Protein AF-A0A1I4JQR5-F1 (afdb_monomer_lite)

Sequence (185 aa):
MRRESGPNDNKLGVEPLNRLIATLCLGVSMSLPLAARADEASDRVTAATALVNKTLIKNLQTGFNVALEKTVAPMPESRAEAVRKELTDEFEKQRGIMIEGLSKEYAQKFTLAELKHLDEIYADPTYLKFQTMNADPNSAVTAISQNSVTKLLNMLAVAAATDNAPKTGAPPVPPPAAPPAPAPK

Secondary structure (DSSP, 8-state):
--------------HHHHHHHHHHHHHHHHHHHHHHHHHHHHHHHHHHHHHHIIIIIHHHHHHHHHHHHHHHTTS-HHHHHHHHHHHHHHHHHHHHHHHHHHHHHHHHHS-HHHHHHHHHHHH-HHHHHHHHHHH-TTSHHHHHHHHHHHHHHHHHHHHHHHHTS--TTPPPPPPPPPPPPPPP-

pLDDT: mean 77.73, std 17.51, range [39.69, 96.5]

Radius of gyration: 39.21 Å; chains: 1; bounding box: 104×95×124 Å

Organism: NCBI:txid582667

Foldseek 3Di:
DDDDDDDDDDDDDDPPVVVVVVVVVVVVVVCVVVVVVVVQLVLQLVLLLVLCCLPVLVVVVVVQVVVLCVVLVVDDPVVSVVSVVVSVVVSVVVVVVCSNVRSNVRSVVDGSVVSVVSVVCSVDPVNVVVVVLCPDCPHPNVVVVVVVVVVVVVVVVVVVVVVVDPPPPDPDDDDDDDDDDDDDD

Structure (mmCIF, N/CA/C/O backbone):
data_AF-A0A1I4JQR5-F1
#
_entry.id   AF-A0A1I4JQR5-F1
#
loop_
_atom_site.group_PDB
_atom_site.id
_atom_site.type_symbol
_atom_site.label_atom_id
_atom_site.label_alt_id
_atom_site.label_comp_id
_atom_site.label_asym_id
_atom_site.label_entity_id
_atom_site.label_seq_id
_atom_site.pdbx_PDB_ins_code
_atom_site.Cartn_x
_atom_site.Cartn_y
_atom_site.Cartn_z
_atom_site.occupancy
_atom_site.B_iso_or_equiv
_atom_site.auth_seq_id
_atom_site.auth_comp_id
_atom_site.auth_asym_id
_atom_site.auth_atom_id
_atom_site.pdbx_PDB_model_num
ATOM 1 N N . MET A 1 1 ? 44.179 -48.888 -82.125 1.00 42.69 1 MET A N 1
ATOM 2 C CA . MET A 1 1 ? 45.332 -49.267 -81.275 1.00 42.69 1 MET A CA 1
ATOM 3 C C . MET A 1 1 ? 45.459 -48.208 -80.174 1.00 42.69 1 MET A C 1
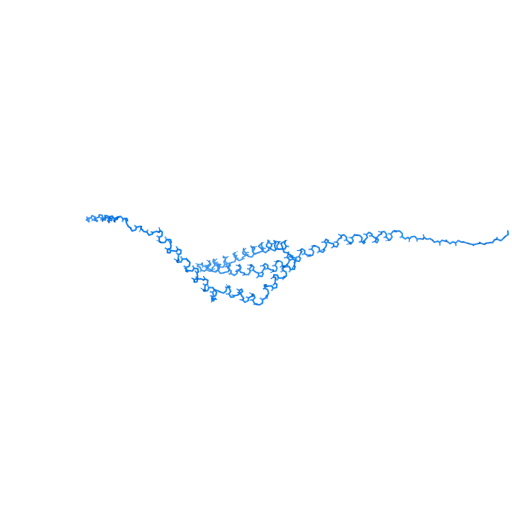ATOM 5 O O . MET A 1 1 ? 45.502 -47.046 -80.548 1.00 42.69 1 MET A O 1
ATOM 9 N N . ARG A 1 2 ? 45.522 -48.626 -78.889 1.00 39.69 2 ARG A N 1
ATOM 10 C CA . ARG A 1 2 ? 45.707 -47.859 -77.611 1.00 39.69 2 ARG A CA 1
ATOM 11 C C . ARG A 1 2 ? 44.453 -47.143 -77.033 1.00 39.69 2 ARG A C 1
ATOM 13 O O . ARG A 1 2 ? 43.874 -46.348 -77.753 1.00 39.69 2 ARG A O 1
ATOM 20 N N . ARG A 1 3 ? 43.871 -47.567 -75.880 1.00 43.81 3 ARG A N 1
ATOM 21 C CA . ARG A 1 3 ? 44.261 -47.464 -74.422 1.00 43.81 3 ARG A CA 1
ATOM 22 C C . ARG A 1 3 ? 43.835 -46.080 -73.837 1.00 43.81 3 ARG A C 1
ATOM 24 O O . ARG A 1 3 ? 44.107 -45.115 -74.528 1.00 43.81 3 ARG A O 1
ATOM 31 N N . GLU A 1 4 ? 43.184 -45.840 -72.679 1.00 41.16 4 GLU A N 1
ATOM 32 C CA . GLU A 1 4 ? 42.893 -46.545 -71.399 1.00 41.16 4 GLU A CA 1
ATOM 33 C C . GLU A 1 4 ? 41.654 -45.945 -70.652 1.00 41.16 4 GLU A C 1
ATOM 35 O O . GLU A 1 4 ? 41.236 -44.834 -70.958 1.00 41.16 4 GLU A O 1
ATOM 40 N N . SER A 1 5 ? 41.112 -46.718 -69.689 1.00 43.56 5 SER A N 1
ATOM 41 C CA . SER A 1 5 ? 40.536 -46.439 -68.337 1.00 43.56 5 SER A CA 1
ATOM 42 C C . SER A 1 5 ? 40.289 -44.981 -67.868 1.00 43.56 5 SER A C 1
ATOM 44 O O . SER A 1 5 ? 41.121 -44.123 -68.112 1.00 43.56 5 SER A O 1
ATOM 46 N N . GLY A 1 6 ? 39.268 -44.600 -67.078 1.00 42.34 6 GLY A N 1
ATOM 47 C CA . GLY A 1 6 ? 38.325 -45.305 -66.190 1.00 42.34 6 GLY A CA 1
ATOM 48 C C . GLY A 1 6 ? 37.288 -44.326 -65.558 1.00 42.34 6 GLY A C 1
ATOM 49 O O . GLY A 1 6 ? 37.180 -43.192 -66.025 1.00 42.34 6 GLY A O 1
ATOM 50 N N . PRO A 1 7 ? 36.507 -44.747 -64.538 1.00 64.50 7 PRO A N 1
ATOM 51 C CA . PRO A 1 7 ? 35.314 -44.050 -64.034 1.00 64.50 7 PRO A CA 1
ATOM 52 C C . PRO A 1 7 ? 35.614 -43.117 -62.845 1.00 64.50 7 PRO A C 1
ATOM 54 O O . PRO A 1 7 ? 36.570 -43.346 -62.108 1.00 64.50 7 PRO A O 1
ATOM 57 N N . ASN A 1 8 ? 34.776 -42.101 -62.611 1.00 43.28 8 ASN A N 1
ATOM 58 C CA . ASN A 1 8 ? 34.696 -41.449 -61.300 1.00 43.28 8 ASN A CA 1
ATOM 59 C C . ASN A 1 8 ? 33.282 -40.935 -61.015 1.00 43.28 8 ASN A C 1
ATOM 61 O O . ASN A 1 8 ? 32.844 -39.906 -61.534 1.00 43.28 8 ASN A O 1
ATOM 65 N N . ASP A 1 9 ? 32.600 -41.678 -60.151 1.00 53.28 9 ASP A N 1
ATOM 66 C CA . ASP A 1 9 ? 31.496 -41.215 -59.330 1.00 53.28 9 ASP A CA 1
ATOM 67 C C . ASP A 1 9 ? 31.944 -40.028 -58.470 1.00 53.28 9 ASP A C 1
ATOM 69 O O . ASP A 1 9 ? 32.919 -40.130 -57.728 1.00 53.28 9 ASP A O 1
ATOM 73 N N . ASN A 1 10 ? 31.220 -38.909 -58.526 1.00 47.19 10 ASN A N 1
ATOM 74 C CA . ASN A 1 10 ? 30.937 -38.101 -57.338 1.00 47.19 10 ASN A CA 1
ATOM 75 C C . ASN A 1 10 ? 30.027 -36.920 -57.683 1.00 47.19 10 ASN A C 1
ATOM 77 O O . ASN A 1 10 ? 30.456 -35.964 -58.328 1.00 47.19 10 ASN A O 1
ATOM 81 N N . LYS A 1 11 ? 28.805 -36.937 -57.145 1.00 43.69 11 LYS A N 1
ATOM 82 C CA . LYS A 1 11 ? 28.364 -35.918 -56.178 1.00 43.69 11 LYS A CA 1
ATOM 83 C C . LYS A 1 11 ? 27.009 -36.305 -55.588 1.00 43.69 11 LYS A C 1
ATOM 85 O O . LYS A 1 11 ? 25.946 -35.986 -56.108 1.00 43.69 11 LYS A O 1
ATOM 90 N N . LEU A 1 12 ? 27.106 -37.004 -54.462 1.00 45.69 12 LEU A N 1
ATOM 91 C CA . LEU A 1 12 ? 26.073 -37.113 -53.442 1.00 45.69 12 LEU A CA 1
ATOM 92 C C . LEU A 1 12 ? 25.742 -35.725 -52.859 1.00 45.69 12 LEU A C 1
ATOM 94 O O . LEU A 1 12 ? 26.633 -35.002 -52.425 1.00 45.69 12 LEU A O 1
ATOM 98 N N . GLY A 1 13 ? 24.444 -35.410 -52.845 1.00 52.75 13 GLY A N 1
ATOM 99 C CA . GLY A 1 13 ? 23.690 -34.881 -51.702 1.00 52.75 13 GLY A CA 1
ATOM 100 C C . GLY A 1 13 ? 24.196 -33.634 -50.972 1.00 52.75 13 GLY A C 1
ATOM 101 O O . GLY A 1 13 ? 24.999 -33.740 -50.053 1.00 52.75 13 GLY A O 1
ATOM 102 N N . VAL A 1 14 ? 23.586 -32.474 -51.251 1.00 49.97 14 VAL A N 1
ATOM 103 C CA . VAL A 1 14 ? 23.640 -31.307 -50.336 1.00 49.97 14 VAL A CA 1
ATOM 104 C C . VAL A 1 14 ? 22.282 -30.594 -50.155 1.00 49.97 14 VAL A C 1
ATOM 106 O O . VAL A 1 14 ? 22.187 -29.603 -49.439 1.00 49.97 14 VAL A O 1
ATOM 109 N N . GLU A 1 15 ? 21.187 -31.073 -50.750 1.00 54.84 15 GLU A N 1
ATOM 110 C CA . GLU A 1 15 ? 19.946 -30.278 -50.820 1.00 54.84 15 GLU A CA 1
ATOM 111 C C . GLU A 1 15 ? 18.953 -30.378 -49.635 1.00 54.84 15 GLU A C 1
ATOM 113 O O . GLU A 1 15 ? 18.317 -29.364 -49.343 1.00 54.84 15 GLU A O 1
ATOM 118 N N . PRO A 1 16 ? 18.788 -31.492 -48.887 1.00 53.94 16 PRO A N 1
ATOM 119 C CA . PRO A 1 16 ? 17.752 -31.548 -47.846 1.00 53.94 16 PRO A CA 1
ATOM 120 C C . PRO A 1 16 ? 18.194 -30.949 -46.500 1.00 53.94 16 PRO A C 1
ATOM 122 O O . PRO A 1 16 ? 17.371 -30.370 -45.793 1.00 53.94 16 PRO A O 1
ATOM 125 N N . LEU A 1 17 ? 19.486 -31.030 -46.152 1.00 51.16 17 LEU A N 1
ATOM 126 C CA . LEU A 1 17 ? 20.007 -30.548 -44.865 1.00 51.16 17 LEU A CA 1
ATOM 127 C C . LEU A 1 17 ? 20.088 -29.014 -44.817 1.00 51.16 17 LEU A C 1
ATOM 129 O O . LEU A 1 17 ? 19.658 -28.412 -43.838 1.00 51.16 17 LEU A O 1
ATOM 133 N N . ASN A 1 18 ? 20.530 -28.368 -45.903 1.00 51.06 18 ASN A N 1
ATOM 134 C CA . ASN A 1 18 ? 20.550 -26.902 -45.996 1.00 51.06 18 ASN A CA 1
ATOM 135 C C . ASN A 1 18 ? 19.140 -26.300 -45.977 1.00 51.06 18 ASN A C 1
ATOM 137 O O . ASN A 1 18 ? 18.931 -25.228 -45.413 1.00 51.06 18 ASN A O 1
ATOM 141 N N . ARG A 1 19 ? 18.156 -27.005 -46.546 1.00 53.56 19 ARG A N 1
ATOM 142 C CA . ARG A 1 19 ? 16.753 -26.579 -46.551 1.00 53.56 19 ARG A CA 1
ATOM 143 C C . ARG A 1 19 ? 16.105 -26.749 -45.171 1.00 53.56 19 ARG A C 1
ATOM 145 O O . ARG A 1 19 ? 15.354 -25.875 -44.745 1.00 53.56 19 ARG A O 1
ATOM 152 N N . LEU A 1 20 ? 16.454 -27.809 -44.436 1.00 51.84 20 LEU A N 1
ATOM 153 C CA . LEU A 1 20 ? 16.016 -28.032 -43.054 1.00 51.84 20 LEU A CA 1
ATOM 154 C C . LEU A 1 20 ? 16.622 -26.999 -42.086 1.00 51.84 20 LEU A C 1
ATOM 156 O O . LEU A 1 20 ? 15.896 -26.421 -41.282 1.00 51.84 20 LEU A O 1
ATOM 160 N N . ILE A 1 21 ? 17.923 -26.706 -42.211 1.00 56.56 21 ILE A N 1
ATOM 161 C CA . ILE A 1 21 ? 18.625 -25.707 -41.387 1.00 56.56 21 ILE A CA 1
ATOM 162 C C . ILE A 1 21 ? 18.092 -24.296 -41.664 1.00 56.56 21 ILE A C 1
ATOM 164 O O . ILE A 1 21 ? 17.796 -23.564 -40.722 1.00 56.56 21 ILE A O 1
ATOM 168 N N . ALA A 1 22 ? 17.885 -23.926 -42.933 1.00 54.00 22 ALA A N 1
ATOM 169 C CA . ALA A 1 22 ? 17.305 -22.629 -43.284 1.00 54.00 22 ALA A CA 1
ATOM 170 C C . ALA A 1 22 ? 15.894 -22.450 -42.693 1.00 54.00 22 ALA A C 1
ATOM 172 O O . ALA A 1 22 ? 15.579 -21.388 -42.159 1.00 54.00 22 ALA A O 1
ATOM 173 N N . THR A 1 23 ? 15.070 -23.502 -42.712 1.00 55.09 23 THR A N 1
ATOM 174 C CA . THR A 1 23 ? 13.717 -23.475 -42.129 1.00 55.09 23 THR A CA 1
ATOM 175 C C . THR A 1 23 ? 13.757 -23.384 -40.597 1.00 55.09 23 THR A C 1
ATOM 177 O O . THR A 1 23 ? 12.950 -22.672 -40.001 1.00 55.09 23 THR A O 1
ATOM 180 N N . LEU A 1 24 ? 14.735 -24.028 -39.950 1.00 52.50 24 LEU A N 1
ATOM 181 C CA . LEU A 1 24 ? 14.947 -23.943 -38.503 1.00 52.50 24 LEU A CA 1
ATOM 182 C C . LEU A 1 24 ? 15.395 -22.530 -38.073 1.00 52.50 24 LEU A C 1
ATOM 184 O O . LEU A 1 24 ? 14.874 -21.985 -37.103 1.00 52.50 24 LEU A O 1
ATOM 188 N N . CYS A 1 25 ? 16.299 -21.895 -38.826 1.00 52.78 25 CYS A N 1
ATOM 189 C CA . CYS A 1 25 ? 16.758 -20.526 -38.562 1.00 52.78 25 CYS A CA 1
ATOM 190 C C . CYS A 1 25 ? 15.662 -19.467 -38.794 1.00 52.78 25 CYS A C 1
ATOM 192 O O . CYS A 1 25 ? 15.615 -18.466 -38.078 1.00 52.78 25 CYS A O 1
ATOM 194 N N . LEU A 1 26 ? 14.754 -19.694 -39.751 1.00 52.91 26 LEU A N 1
ATOM 195 C CA . LEU A 1 26 ? 13.572 -18.851 -39.981 1.00 52.91 26 LEU A CA 1
ATOM 196 C C . LEU A 1 26 ? 12.475 -19.053 -38.915 1.00 52.91 26 LEU A C 1
ATOM 198 O O . LEU A 1 26 ? 11.797 -18.096 -38.550 1.00 52.91 26 LEU A O 1
ATOM 202 N N . GLY A 1 27 ? 12.319 -20.263 -38.367 1.00 53.19 27 GLY A N 1
ATOM 203 C CA . GLY A 1 27 ? 11.363 -20.541 -37.285 1.00 53.19 27 GLY A CA 1
ATOM 204 C C . GLY A 1 27 ? 11.782 -19.969 -35.924 1.00 53.19 27 GLY A C 1
ATOM 205 O O . GLY A 1 27 ? 10.943 -19.480 -35.162 1.00 53.19 27 GLY A O 1
ATOM 206 N N . VAL A 1 28 ? 13.086 -19.966 -35.630 1.00 55.25 28 VAL A N 1
ATOM 207 C CA . VAL A 1 28 ? 13.633 -19.364 -34.402 1.00 55.25 28 VAL A CA 1
ATOM 208 C C . VAL A 1 28 ? 13.556 -17.833 -34.458 1.00 55.25 28 VAL A C 1
ATOM 210 O O . VAL A 1 28 ? 13.196 -17.203 -33.470 1.00 55.25 28 VAL A O 1
ATOM 213 N N . SER A 1 29 ? 13.797 -17.203 -35.612 1.00 53.75 29 SER A N 1
ATOM 214 C CA . SER A 1 29 ? 13.761 -15.736 -35.714 1.00 53.75 29 SER A CA 1
ATOM 215 C C . SER A 1 29 ? 12.358 -15.129 -35.580 1.00 53.75 29 SER A C 1
ATOM 217 O O . SER A 1 29 ? 12.236 -14.018 -35.068 1.00 53.75 29 SER A O 1
ATOM 219 N N . MET A 1 30 ? 11.294 -15.847 -35.961 1.00 52.84 30 MET A N 1
ATOM 220 C CA . MET A 1 30 ? 9.915 -15.348 -35.820 1.00 52.84 30 MET A CA 1
ATOM 221 C C . MET A 1 30 ? 9.303 -15.548 -34.426 1.00 52.84 30 MET A C 1
ATOM 223 O O . MET A 1 30 ? 8.332 -14.873 -34.090 1.00 52.84 30 MET A O 1
ATOM 227 N N . SER A 1 31 ? 9.855 -16.438 -33.599 1.00 54.72 31 SER A N 1
ATOM 228 C CA . SER A 1 31 ? 9.346 -16.718 -32.245 1.00 54.72 31 SER A CA 1
ATOM 229 C C . SER A 1 31 ? 10.058 -15.915 -31.147 1.00 54.72 31 SER A C 1
ATOM 231 O O . SER A 1 31 ? 9.463 -15.639 -30.103 1.00 54.72 31 SER A O 1
ATOM 233 N N . LEU A 1 32 ? 11.286 -15.449 -31.400 1.00 53.78 32 LEU A N 1
ATOM 234 C CA . LEU A 1 32 ? 12.058 -14.611 -30.472 1.00 53.78 32 LEU A CA 1
ATOM 235 C C . LEU A 1 32 ? 11.371 -13.287 -30.074 1.00 53.78 32 LEU A C 1
ATOM 237 O O . LEU A 1 32 ? 11.367 -12.974 -28.882 1.00 53.78 32 LEU A O 1
ATOM 241 N N . PRO A 1 33 ? 10.752 -12.510 -30.991 1.00 60.31 33 PRO A N 1
ATOM 242 C CA . PRO A 1 33 ? 10.121 -11.246 -30.617 1.00 60.31 33 PRO A CA 1
ATOM 243 C C . PRO A 1 33 ? 8.916 -11.448 -29.693 1.00 60.31 33 PRO A C 1
ATOM 245 O O . PRO A 1 33 ? 8.640 -10.604 -28.850 1.00 60.31 33 PRO A O 1
ATOM 248 N N . LEU A 1 34 ? 8.200 -12.566 -29.838 1.00 58.22 34 LEU A N 1
ATOM 249 C CA . LEU A 1 34 ? 7.011 -12.879 -29.044 1.00 58.22 34 LEU A CA 1
ATOM 250 C C . LEU A 1 34 ? 7.385 -13.357 -27.637 1.00 58.22 34 LEU A C 1
ATOM 252 O O . LEU A 1 34 ? 6.772 -12.916 -26.668 1.00 58.22 34 LEU A O 1
ATOM 256 N N . ALA A 1 35 ? 8.420 -14.196 -27.517 1.00 59.88 35 ALA A N 1
ATOM 257 C CA . ALA A 1 35 ? 8.919 -14.652 -26.221 1.00 59.88 35 ALA A CA 1
ATOM 258 C C . ALA A 1 35 ? 9.497 -13.492 -25.389 1.00 59.88 35 ALA A C 1
ATOM 260 O O . ALA A 1 35 ? 9.133 -13.342 -24.226 1.00 59.88 35 ALA A O 1
ATOM 261 N N . ALA A 1 36 ? 10.304 -12.613 -25.998 1.00 61.22 36 ALA A N 1
ATOM 262 C CA . ALA A 1 36 ? 10.859 -11.440 -25.314 1.00 61.22 36 ALA A CA 1
ATOM 263 C C . ALA A 1 36 ? 9.771 -10.447 -24.853 1.00 61.22 36 ALA A C 1
ATOM 265 O O . ALA A 1 36 ? 9.880 -9.851 -23.786 1.00 61.22 36 ALA A O 1
ATOM 266 N N . ARG A 1 37 ? 8.686 -10.293 -25.627 1.00 63.94 37 ARG A N 1
ATOM 267 C CA . ARG A 1 37 ? 7.551 -9.426 -25.261 1.00 63.94 37 ARG A CA 1
ATOM 268 C C . ARG A 1 37 ? 6.676 -10.010 -24.152 1.00 63.94 37 ARG A C 1
ATOM 270 O O . ARG A 1 37 ? 6.103 -9.242 -23.381 1.00 63.94 37 ARG A O 1
ATOM 277 N N . ALA A 1 38 ? 6.546 -11.334 -24.083 1.00 67.50 38 ALA A N 1
ATOM 278 C CA . ALA A 1 38 ? 5.808 -12.003 -23.014 1.00 67.50 38 ALA A CA 1
ATOM 279 C C . ALA A 1 38 ? 6.548 -11.899 -21.670 1.00 67.50 38 ALA A C 1
ATOM 281 O O . ALA A 1 38 ? 5.918 -11.594 -20.656 1.00 67.50 38 ALA A O 1
ATOM 282 N N . ASP A 1 39 ? 7.872 -12.072 -21.690 1.00 75.62 39 ASP A N 1
ATOM 283 C CA . ASP A 1 39 ? 8.749 -11.906 -20.525 1.00 75.62 39 ASP A CA 1
ATOM 284 C C . ASP A 1 39 ? 8.662 -10.471 -19.976 1.00 75.62 39 ASP A C 1
ATOM 286 O O . ASP A 1 39 ? 8.318 -10.253 -18.816 1.00 75.62 39 ASP A O 1
ATOM 290 N N . GLU A 1 40 ? 8.771 -9.469 -20.856 1.00 85.06 40 GLU A N 1
ATOM 291 C CA . GLU A 1 40 ? 8.662 -8.057 -20.474 1.00 85.06 40 GLU A CA 1
ATOM 292 C C . GLU A 1 40 ? 7.267 -7.674 -19.935 1.00 85.06 40 GLU A C 1
ATOM 294 O O . GLU A 1 40 ? 7.137 -6.841 -19.035 1.00 85.06 40 GLU A O 1
ATOM 299 N N . ALA A 1 41 ? 6.186 -8.257 -20.463 1.00 87.69 41 ALA A N 1
ATOM 300 C CA . ALA A 1 41 ? 4.839 -8.021 -19.940 1.00 87.69 41 ALA A CA 1
ATOM 301 C C . ALA A 1 41 ? 4.655 -8.621 -18.535 1.00 87.69 41 ALA A C 1
ATOM 303 O O . ALA A 1 41 ? 4.085 -7.962 -17.662 1.00 87.69 41 ALA A O 1
ATOM 304 N N . SER A 1 42 ? 5.164 -9.834 -18.310 1.00 90.75 42 SER A N 1
ATOM 305 C CA . SER A 1 42 ? 5.155 -10.496 -17.001 1.00 90.75 42 SER A CA 1
ATOM 306 C C . SER A 1 42 ? 5.986 -9.725 -15.969 1.00 90.75 42 SER A C 1
ATOM 308 O O . SER A 1 42 ? 5.531 -9.479 -14.846 1.00 90.75 42 SER A O 1
ATOM 310 N N . ASP A 1 43 ? 7.166 -9.250 -16.366 1.00 93.88 43 ASP A N 1
ATOM 311 C CA . ASP A 1 43 ? 8.046 -8.445 -15.519 1.00 93.88 43 ASP A CA 1
ATOM 312 C C . ASP A 1 43 ? 7.404 -7.123 -15.107 1.00 93.88 43 ASP A C 1
ATOM 314 O O . ASP A 1 43 ? 7.516 -6.704 -13.953 1.00 93.88 43 ASP A O 1
ATOM 318 N N . ARG A 1 44 ? 6.672 -6.473 -16.020 1.00 96.06 44 ARG A N 1
ATOM 319 C CA . ARG A 1 44 ? 5.924 -5.251 -15.694 1.00 96.06 44 ARG A CA 1
ATOM 320 C C . ARG A 1 44 ? 4.824 -5.506 -14.676 1.00 96.06 44 ARG A C 1
ATOM 322 O O . ARG A 1 44 ? 4.696 -4.731 -13.732 1.00 96.06 44 ARG A O 1
ATOM 329 N N . VAL A 1 45 ? 4.056 -6.586 -14.822 1.00 96.06 45 VAL A N 1
ATOM 330 C CA . VAL A 1 45 ? 3.026 -6.953 -13.833 1.00 96.06 45 VAL A CA 1
ATOM 331 C C . VAL A 1 45 ? 3.664 -7.241 -12.476 1.00 96.06 45 VAL A C 1
ATOM 333 O O . VAL A 1 45 ? 3.164 -6.772 -11.452 1.00 96.06 45 VAL A O 1
ATOM 336 N N . THR A 1 46 ? 4.800 -7.935 -12.456 1.00 96.06 46 THR A N 1
ATOM 337 C CA . THR A 1 46 ? 5.541 -8.238 -11.225 1.00 96.06 46 THR A CA 1
ATOM 338 C C . THR A 1 46 ? 6.048 -6.965 -10.541 1.00 96.06 46 THR A C 1
ATOM 340 O O . THR A 1 46 ? 5.788 -6.757 -9.354 1.00 96.06 46 THR A O 1
ATOM 343 N N . ALA A 1 47 ? 6.697 -6.065 -11.287 1.00 95.31 47 ALA A N 1
ATOM 344 C CA . ALA A 1 47 ? 7.189 -4.790 -10.765 1.00 95.31 47 ALA A CA 1
ATOM 345 C C . ALA A 1 47 ? 6.044 -3.895 -10.257 1.00 95.31 47 ALA A C 1
ATOM 347 O O . ALA A 1 47 ? 6.119 -3.343 -9.159 1.00 95.31 47 ALA A O 1
ATOM 348 N N . ALA A 1 48 ? 4.941 -3.812 -11.006 1.00 95.75 48 ALA A N 1
ATOM 349 C CA . ALA A 1 48 ? 3.748 -3.086 -10.584 1.00 95.75 48 ALA A CA 1
ATOM 350 C C . ALA A 1 48 ? 3.113 -3.690 -9.318 1.00 95.75 48 ALA A C 1
ATOM 352 O O . ALA A 1 48 ? 2.644 -2.954 -8.452 1.00 95.75 48 ALA A O 1
ATOM 353 N N . THR A 1 49 ? 3.121 -5.017 -9.172 1.00 94.81 49 THR A N 1
ATOM 354 C CA . THR A 1 49 ? 2.630 -5.719 -7.971 1.00 94.81 49 THR A CA 1
ATOM 355 C C . THR A 1 49 ? 3.460 -5.390 -6.739 1.00 94.81 49 THR A C 1
ATOM 357 O O . THR A 1 49 ? 2.898 -5.112 -5.674 1.00 94.81 49 THR A O 1
ATOM 360 N N . ALA A 1 50 ? 4.787 -5.368 -6.873 1.00 92.69 50 ALA A N 1
ATOM 361 C CA . ALA A 1 50 ? 5.677 -4.959 -5.792 1.00 92.69 50 ALA A CA 1
ATOM 362 C C . ALA A 1 50 ? 5.397 -3.508 -5.363 1.00 92.69 50 ALA A C 1
ATOM 364 O O . ALA A 1 50 ? 5.206 -3.235 -4.175 1.00 92.69 50 ALA A O 1
ATOM 365 N N . LEU A 1 51 ? 5.265 -2.599 -6.334 1.00 92.06 51 LEU A N 1
ATOM 366 C CA . LEU A 1 51 ? 4.991 -1.186 -6.086 1.00 92.06 51 LEU A CA 1
ATOM 367 C C . LEU A 1 51 ? 3.636 -0.963 -5.391 1.00 92.06 51 LEU A C 1
ATOM 369 O O . LEU A 1 51 ? 3.559 -0.235 -4.401 1.00 92.06 51 LEU A O 1
ATOM 373 N N . VAL A 1 52 ? 2.563 -1.615 -5.852 1.00 92.25 52 VAL A N 1
ATOM 374 C CA . VAL A 1 52 ? 1.222 -1.494 -5.244 1.00 92.25 52 VAL A CA 1
ATOM 375 C C . VAL A 1 52 ? 1.229 -1.972 -3.790 1.00 92.25 52 VAL A C 1
ATOM 377 O O . VAL A 1 52 ? 0.694 -1.288 -2.913 1.00 92.25 52 VAL A O 1
ATOM 380 N N . ASN A 1 53 ? 1.885 -3.103 -3.506 1.00 88.62 53 ASN A N 1
ATOM 381 C CA . ASN A 1 53 ? 2.010 -3.619 -2.140 1.00 88.62 53 ASN A CA 1
ATOM 382 C C . ASN A 1 53 ? 2.769 -2.658 -1.213 1.00 88.62 53 ASN A C 1
ATOM 384 O O . ASN A 1 53 ? 2.395 -2.498 -0.051 1.00 88.62 53 ASN A O 1
ATOM 388 N N . LYS A 1 54 ? 3.809 -1.995 -1.727 1.00 84.38 54 LYS A N 1
ATOM 389 C CA . LYS A 1 54 ? 4.665 -1.082 -0.958 1.00 84.38 54 LYS A CA 1
ATOM 390 C C . LYS A 1 54 ? 3.969 0.232 -0.587 1.00 84.38 54 LYS A C 1
ATOM 392 O O . LYS A 1 54 ? 4.288 0.812 0.448 1.00 84.38 54 LYS A O 1
ATOM 397 N N . THR A 1 55 ? 3.028 0.692 -1.412 1.00 80.38 55 THR A N 1
ATOM 398 C CA . THR A 1 55 ? 2.541 2.084 -1.391 1.00 80.38 55 THR A CA 1
ATOM 399 C C . THR A 1 55 ? 1.093 2.221 -0.936 1.00 80.38 55 THR A C 1
ATOM 401 O O . THR A 1 55 ? 0.799 2.925 0.028 1.00 80.38 55 THR A O 1
ATOM 404 N N . LEU A 1 56 ? 0.174 1.536 -1.611 1.00 70.00 56 LEU A N 1
ATOM 405 C CA . LEU A 1 56 ? -1.262 1.715 -1.411 1.00 70.00 56 LEU A CA 1
ATOM 406 C C . LEU A 1 56 ? -1.776 0.817 -0.297 1.00 70.00 56 LEU A C 1
ATOM 408 O O . LEU A 1 56 ? -2.509 1.252 0.590 1.00 70.00 56 LEU A O 1
ATOM 412 N N . ILE A 1 57 ? -1.330 -0.434 -0.308 1.00 69.38 57 ILE A N 1
ATOM 413 C CA . ILE A 1 57 ? -1.819 -1.442 0.623 1.00 69.38 57 ILE A CA 1
ATOM 414 C C . ILE A 1 57 ? -1.408 -1.135 2.058 1.00 69.38 57 ILE A C 1
ATOM 416 O O . ILE A 1 57 ? -2.243 -1.215 2.952 1.00 69.38 57 ILE A O 1
ATOM 420 N N . LYS A 1 58 ? -0.149 -0.756 2.295 1.00 70.44 58 LYS A N 1
ATOM 421 C CA . LYS A 1 58 ? 0.346 -0.520 3.658 1.00 70.44 58 LYS A CA 1
ATOM 422 C C . LYS A 1 58 ? -0.429 0.598 4.369 1.00 70.44 58 LYS A C 1
ATOM 424 O O . LYS A 1 58 ? -0.793 0.463 5.540 1.00 70.44 58 LYS A O 1
ATOM 429 N N . ASN A 1 59 ? -0.722 1.679 3.649 1.00 72.69 59 ASN A N 1
ATOM 430 C CA . ASN A 1 59 ? -1.489 2.803 4.181 1.00 72.69 59 ASN A CA 1
ATOM 431 C C . ASN A 1 59 ? -2.956 2.419 4.409 1.00 72.69 59 ASN A C 1
ATOM 433 O O . ASN A 1 59 ? -3.512 2.725 5.464 1.00 72.69 59 ASN A O 1
ATOM 437 N N . LEU A 1 60 ? -3.560 1.689 3.465 1.00 79.94 60 LEU A N 1
ATOM 438 C CA . LEU A 1 60 ? -4.943 1.234 3.591 1.00 79.94 60 LEU A CA 1
ATOM 439 C C . LEU A 1 60 ? -5.121 0.245 4.750 1.00 79.94 60 LEU A C 1
ATOM 441 O O . LEU A 1 60 ? -6.066 0.383 5.517 1.00 79.94 60 LEU A O 1
ATOM 445 N N . GLN A 1 61 ? -4.193 -0.699 4.925 1.00 83.00 61 GLN A N 1
ATOM 446 C CA . GLN A 1 61 ? -4.201 -1.660 6.030 1.00 83.00 61 GLN A CA 1
ATOM 447 C C . GLN A 1 61 ? -4.067 -0.962 7.386 1.00 83.00 61 GLN A C 1
ATOM 449 O O . GLN A 1 61 ? -4.782 -1.288 8.330 1.00 83.00 61 GLN A O 1
ATOM 454 N N . THR A 1 62 ? -3.195 0.046 7.477 1.00 82.81 62 THR A N 1
ATOM 455 C CA . THR A 1 62 ? -3.056 0.857 8.695 1.00 82.81 62 THR A CA 1
ATOM 456 C C . THR A 1 62 ? -4.368 1.573 9.027 1.00 82.81 62 THR A C 1
ATOM 458 O O . THR A 1 62 ? -4.846 1.493 10.158 1.00 82.81 62 THR A O 1
ATOM 461 N N . GLY A 1 63 ? -4.987 2.229 8.037 1.00 82.94 63 GLY A N 1
ATOM 462 C CA . GLY A 1 63 ? -6.277 2.902 8.211 1.00 82.94 63 GLY A CA 1
ATOM 463 C C . GLY A 1 63 ? -7.412 1.939 8.571 1.00 82.94 63 GLY A C 1
ATOM 464 O O . GLY A 1 63 ? -8.197 2.231 9.475 1.00 82.94 63 GLY A O 1
ATOM 465 N N . PHE A 1 64 ? -7.460 0.776 7.917 1.00 89.75 64 PHE A N 1
ATOM 466 C CA . PHE A 1 64 ? -8.425 -0.284 8.194 1.00 89.75 64 PHE A CA 1
ATOM 467 C C . PHE A 1 64 ? -8.312 -0.779 9.636 1.00 89.75 64 PHE A C 1
ATOM 469 O O . PHE A 1 64 ? -9.316 -0.776 10.337 1.00 89.75 64 PHE A O 1
ATOM 476 N N . ASN A 1 65 ? -7.110 -1.103 10.119 1.00 88.69 65 ASN A N 1
ATOM 477 C CA . ASN A 1 65 ? -6.914 -1.582 11.491 1.00 88.69 65 ASN A CA 1
ATOM 478 C C . ASN A 1 65 ? -7.357 -0.545 12.535 1.00 88.69 65 ASN A C 1
ATOM 480 O O . ASN A 1 65 ? -8.024 -0.886 13.508 1.00 88.69 65 ASN A O 1
ATOM 484 N N . VAL A 1 66 ? -7.048 0.740 12.319 1.00 87.44 66 VAL A N 1
ATOM 485 C CA . VAL A 1 66 ? -7.498 1.819 13.217 1.00 87.44 66 VAL A CA 1
ATOM 486 C C . VAL A 1 66 ? -9.024 1.935 13.226 1.00 87.44 66 VAL A C 1
ATOM 488 O O . VAL A 1 66 ? -9.624 2.120 14.287 1.00 87.44 66 VAL A O 1
ATOM 491 N N . ALA A 1 67 ? -9.664 1.851 12.059 1.00 85.69 67 ALA A N 1
ATOM 492 C CA . ALA A 1 67 ? -11.119 1.901 11.951 1.00 85.69 67 ALA A CA 1
ATOM 493 C C . ALA A 1 67 ? -11.779 0.656 12.563 1.00 85.69 67 ALA A C 1
ATOM 495 O O . ALA A 1 67 ? -12.786 0.784 13.263 1.00 85.69 67 ALA A O 1
ATOM 496 N N . LEU A 1 68 ? -11.192 -0.523 12.347 1.00 89.88 68 LEU A N 1
ATOM 497 C CA . LEU A 1 68 ? -11.648 -1.794 12.893 1.00 89.88 68 LEU A CA 1
ATOM 498 C C . LEU A 1 68 ? -11.632 -1.756 14.419 1.00 89.88 68 LEU A C 1
ATOM 500 O O . LEU A 1 68 ? -12.672 -1.982 15.031 1.00 89.88 68 LEU A O 1
ATOM 504 N N . GLU A 1 69 ? -10.509 -1.370 15.031 1.00 92.50 69 GLU A N 1
ATOM 505 C CA . GLU A 1 69 ? -10.404 -1.309 16.493 1.00 92.50 69 GLU A CA 1
ATOM 506 C C . GLU A 1 69 ? -11.378 -0.295 17.102 1.00 92.50 69 GLU A C 1
ATOM 508 O O . GLU A 1 69 ? -12.048 -0.596 18.087 1.00 92.50 69 GLU A O 1
ATOM 513 N N . LYS A 1 70 ? -11.565 0.874 16.476 1.00 91.69 70 LYS A N 1
ATOM 514 C CA . LYS A 1 70 ? -12.597 1.835 16.908 1.00 91.69 70 LYS A CA 1
ATOM 515 C C . LYS A 1 70 ? -14.015 1.272 16.803 1.00 91.69 70 LYS A C 1
ATOM 517 O O . LYS A 1 70 ? -14.866 1.618 17.617 1.00 91.69 70 LYS A O 1
ATOM 522 N N . THR A 1 71 ? -14.265 0.436 15.799 1.00 88.81 71 THR A N 1
ATOM 523 C CA . THR A 1 71 ? -15.578 -0.167 15.551 1.00 88.81 71 THR A CA 1
ATOM 524 C C . THR A 1 71 ? -15.890 -1.255 16.571 1.00 88.81 71 THR A C 1
ATOM 526 O O . THR A 1 71 ? -17.016 -1.312 17.061 1.00 88.81 71 THR A O 1
ATOM 529 N N . VAL A 1 72 ? -14.913 -2.099 16.915 1.00 93.25 72 VAL A N 1
ATOM 530 C CA . VAL A 1 72 ? -15.115 -3.228 17.838 1.00 93.25 72 VAL A CA 1
ATOM 531 C C . VAL A 1 72 ? -14.954 -2.854 19.313 1.00 93.25 72 VAL A C 1
ATOM 533 O O . VAL A 1 72 ? -15.519 -3.540 20.156 1.00 93.25 72 VAL A O 1
ATOM 536 N N . ALA A 1 73 ? -14.275 -1.746 19.638 1.00 95.00 73 ALA A N 1
ATOM 537 C CA . ALA A 1 73 ? -14.074 -1.266 21.012 1.00 95.00 73 ALA A CA 1
ATOM 538 C C . ALA A 1 73 ? -15.339 -1.198 21.903 1.00 95.00 73 ALA A C 1
ATOM 540 O O . ALA A 1 73 ? -15.238 -1.547 23.078 1.00 95.00 73 ALA A O 1
ATOM 541 N N . PRO A 1 74 ? -16.524 -0.766 21.423 1.00 94.38 74 PRO A N 1
ATOM 542 C CA . PRO A 1 74 ? -17.737 -0.754 22.246 1.00 94.38 74 PRO A CA 1
ATOM 543 C C . PRO A 1 74 ? -18.469 -2.109 22.307 1.00 94.38 74 PRO A C 1
ATOM 545 O O . PRO A 1 74 ? -19.525 -2.198 22.936 1.00 94.38 74 PRO A O 1
ATOM 548 N N . MET A 1 75 ? -17.987 -3.149 21.618 1.00 94.94 75 MET A N 1
ATOM 549 C CA . MET A 1 75 ? -18.656 -4.449 21.534 1.00 94.94 75 MET A CA 1
ATOM 550 C C . MET A 1 75 ? -18.220 -5.395 22.669 1.00 94.94 75 MET A C 1
ATOM 552 O O . MET A 1 75 ? -17.100 -5.294 23.161 1.00 94.94 75 MET A O 1
ATOM 556 N N . PRO A 1 76 ? -19.061 -6.370 23.065 1.00 96.00 76 PRO A N 1
ATOM 557 C CA . PRO A 1 76 ? -18.622 -7.483 23.910 1.00 96.00 76 PRO A CA 1
ATOM 558 C C . PRO A 1 76 ? -17.505 -8.295 23.234 1.00 96.00 76 PRO A C 1
ATOM 560 O O . PRO A 1 76 ? -17.592 -8.535 22.030 1.00 96.00 76 PRO A O 1
ATOM 563 N N . GLU A 1 77 ? -16.513 -8.776 23.995 1.00 92.81 77 GLU A N 1
ATOM 564 C CA . GLU A 1 77 ? -15.279 -9.375 23.440 1.00 92.81 77 GLU A CA 1
ATOM 565 C C . GLU A 1 77 ? -15.545 -10.530 22.463 1.00 92.81 77 GLU A C 1
ATOM 567 O O . GLU A 1 77 ? -15.003 -10.553 21.364 1.00 92.81 77 GLU A O 1
ATOM 572 N N . SER A 1 78 ? -16.471 -11.435 22.791 1.00 89.81 78 SER A N 1
ATOM 573 C CA . SER A 1 78 ? -16.820 -12.560 21.910 1.00 89.81 78 SER A CA 1
ATOM 574 C C . SER A 1 78 ? -17.392 -12.120 20.556 1.00 89.81 78 SER A C 1
ATOM 576 O O . SER A 1 78 ? -17.203 -12.796 19.545 1.00 89.81 78 SER A O 1
ATOM 578 N N . ARG A 1 79 ? -18.080 -10.972 20.511 1.00 92.00 79 ARG A N 1
ATOM 579 C CA . ARG A 1 79 ? -18.566 -10.360 19.268 1.00 92.00 79 ARG A CA 1
ATOM 580 C C . ARG A 1 79 ? -17.457 -9.575 18.572 1.00 92.00 79 ARG A C 1
ATOM 582 O O . ARG A 1 79 ? -17.370 -9.631 17.349 1.00 92.00 79 ARG A O 1
ATOM 589 N N . ALA A 1 80 ? -16.625 -8.864 19.332 1.00 93.19 80 ALA A N 1
ATOM 590 C CA . ALA A 1 80 ? -15.482 -8.123 18.812 1.00 93.19 80 ALA A CA 1
ATOM 591 C C . ALA A 1 80 ? -14.510 -9.050 18.066 1.00 93.19 80 ALA A C 1
ATOM 593 O O . ALA A 1 80 ? -14.130 -8.746 16.940 1.00 93.19 80 ALA A O 1
ATOM 594 N N . GLU A 1 81 ? -14.168 -10.207 18.637 1.00 94.88 81 GLU A N 1
ATOM 595 C CA . GLU A 1 81 ? -13.295 -11.206 18.008 1.00 94.88 81 GLU A CA 1
ATOM 596 C C . GLU A 1 81 ? -13.874 -11.758 16.700 1.00 94.88 81 GLU A C 1
ATOM 598 O O . GLU A 1 81 ? -13.168 -11.818 15.690 1.00 94.88 81 GLU A O 1
ATOM 603 N N . ALA A 1 82 ? -15.165 -12.107 16.686 1.00 92.69 82 ALA A N 1
ATOM 604 C CA . ALA A 1 82 ? -15.835 -12.588 15.479 1.00 92.69 82 ALA A CA 1
ATOM 605 C C . ALA A 1 82 ? -15.819 -11.531 14.359 1.00 92.69 82 ALA A C 1
ATOM 607 O O . ALA A 1 82 ? -15.467 -11.841 13.221 1.00 92.69 82 ALA A O 1
ATOM 608 N N . VAL A 1 83 ? -16.121 -10.273 14.698 1.00 93.00 83 VAL A N 1
ATOM 609 C CA . VAL A 1 83 ? -16.114 -9.148 13.749 1.00 93.00 83 VAL A CA 1
ATOM 610 C C . VAL A 1 83 ? -14.698 -8.829 13.262 1.00 93.00 83 VAL A C 1
ATOM 612 O O . VAL A 1 83 ? -14.508 -8.616 12.066 1.00 93.00 83 VAL A O 1
ATOM 615 N N . ARG A 1 84 ? -13.688 -8.838 14.148 1.00 94.19 84 ARG A N 1
ATOM 616 C CA . ARG A 1 84 ? -12.275 -8.674 13.758 1.00 94.19 84 ARG A CA 1
ATOM 617 C C . ARG A 1 84 ? -11.877 -9.717 12.725 1.00 94.19 84 ARG A C 1
ATOM 619 O O . ARG A 1 84 ? -11.283 -9.361 11.709 1.00 94.19 84 ARG A O 1
ATOM 626 N N . LYS A 1 85 ? -12.219 -10.984 12.973 1.00 94.25 85 LYS A N 1
ATOM 627 C CA . LYS A 1 85 ? -11.906 -12.082 12.061 1.00 94.25 85 LYS A CA 1
ATOM 628 C C . LYS A 1 85 ? -12.582 -11.898 10.703 1.00 94.25 85 LYS A C 1
ATOM 630 O O . LYS A 1 85 ? -11.891 -11.898 9.692 1.00 94.25 85 LYS A O 1
ATOM 635 N N . GLU A 1 86 ? -13.898 -11.705 10.685 1.00 91.56 86 GLU A N 1
ATOM 636 C CA . GLU A 1 86 ? -14.669 -11.565 9.444 1.00 91.56 86 GLU A CA 1
ATOM 637 C C . GLU A 1 86 ? -14.182 -10.386 8.594 1.00 91.56 86 GLU A C 1
ATOM 639 O O . GLU A 1 86 ? -13.930 -10.537 7.399 1.00 91.56 86 GLU A O 1
ATOM 644 N N . LEU A 1 87 ? -13.994 -9.217 9.212 1.00 91.00 87 LEU A N 1
ATOM 645 C CA . LEU A 1 87 ? -13.574 -8.023 8.487 1.00 91.00 87 LEU A CA 1
ATOM 646 C C . LEU A 1 87 ? -12.116 -8.100 8.032 1.00 91.00 87 LEU A C 1
ATOM 648 O O . LEU A 1 87 ? -11.798 -7.564 6.975 1.00 91.00 87 LEU A O 1
ATOM 652 N N . THR A 1 88 ? -11.237 -8.769 8.783 1.00 91.69 88 THR A N 1
ATOM 653 C CA . THR A 1 88 ? -9.854 -9.012 8.336 1.00 91.69 88 THR A CA 1
ATOM 654 C C . THR A 1 88 ? -9.826 -9.974 7.148 1.00 91.69 88 THR A C 1
ATOM 656 O O . THR A 1 88 ? -9.133 -9.707 6.168 1.00 91.69 88 THR A O 1
ATOM 659 N N . ASP A 1 89 ? -10.617 -11.051 7.193 1.00 93.75 89 ASP A N 1
ATOM 660 C CA . ASP A 1 89 ? -10.718 -12.021 6.097 1.00 93.75 89 ASP A CA 1
ATOM 661 C C . ASP A 1 89 ? -11.259 -11.341 4.814 1.00 93.75 89 ASP A C 1
ATOM 663 O O . ASP A 1 89 ? -10.701 -11.518 3.726 1.00 93.75 89 ASP A O 1
ATOM 667 N N . GLU A 1 90 ? -12.291 -10.493 4.924 1.00 91.88 90 GLU A N 1
ATOM 668 C CA . GLU A 1 90 ? -12.807 -9.734 3.774 1.00 91.88 90 GLU A CA 1
ATOM 669 C C . GLU A 1 90 ? -11.832 -8.640 3.313 1.00 91.88 90 GLU A C 1
ATOM 671 O O . GLU A 1 90 ? -11.682 -8.428 2.108 1.00 91.88 90 GLU A O 1
ATOM 676 N N . PHE A 1 91 ? -11.120 -7.979 4.233 1.00 90.81 91 PHE A N 1
ATOM 677 C CA . PHE A 1 91 ? -10.078 -7.016 3.877 1.00 90.81 91 PHE A CA 1
ATOM 678 C C . PHE A 1 91 ? -8.988 -7.668 3.023 1.00 90.81 91 PHE A C 1
ATOM 680 O O . PHE A 1 91 ? -8.648 -7.124 1.975 1.00 90.81 91 PHE A O 1
ATOM 687 N N . GLU A 1 92 ? -8.477 -8.843 3.403 1.00 91.19 92 GLU A N 1
ATOM 688 C CA . GLU A 1 92 ? -7.447 -9.537 2.618 1.00 91.19 92 GLU A CA 1
ATOM 689 C C . GLU A 1 92 ? -7.963 -9.972 1.238 1.00 91.19 92 GLU A C 1
ATOM 691 O O . GLU A 1 92 ? -7.244 -9.866 0.239 1.00 91.19 92 GLU A O 1
ATOM 696 N N . LYS A 1 93 ? -9.235 -10.374 1.135 1.00 91.88 93 LYS A N 1
ATOM 697 C CA . LYS A 1 93 ? -9.867 -10.661 -0.159 1.00 91.88 93 LYS A CA 1
ATOM 698 C C . LYS A 1 93 ? -9.950 -9.417 -1.048 1.00 91.88 93 LYS A C 1
ATOM 700 O O . LYS A 1 93 ? -9.528 -9.463 -2.205 1.00 91.88 93 LYS A O 1
ATOM 705 N N . GLN A 1 94 ? -10.453 -8.301 -0.522 1.00 91.12 94 GLN A N 1
ATOM 706 C CA . GLN A 1 94 ? -10.551 -7.041 -1.271 1.00 91.12 94 GLN A CA 1
ATOM 707 C C . GLN A 1 94 ? -9.174 -6.486 -1.633 1.00 91.12 94 GLN A C 1
ATOM 709 O O . GLN A 1 94 ? -8.962 -5.992 -2.741 1.00 91.12 94 GLN A O 1
ATOM 714 N N . ARG A 1 95 ? -8.206 -6.637 -0.729 1.00 89.25 95 ARG A N 1
ATOM 715 C CA . ARG A 1 95 ? -6.805 -6.317 -0.971 1.00 89.25 95 ARG A CA 1
ATOM 716 C C . ARG A 1 95 ? -6.261 -7.099 -2.166 1.00 89.25 95 ARG A C 1
ATOM 718 O O . ARG A 1 95 ? -5.631 -6.487 -3.024 1.00 89.25 95 ARG A O 1
ATOM 725 N N . GLY A 1 96 ? -6.520 -8.404 -2.255 1.00 90.88 96 GLY A N 1
ATOM 726 C CA . GLY A 1 96 ? -6.111 -9.230 -3.395 1.00 90.88 96 GLY A CA 1
ATOM 727 C C . GLY A 1 96 ? -6.675 -8.724 -4.727 1.00 90.88 96 GLY A C 1
ATOM 728 O O . GLY A 1 96 ? -5.916 -8.514 -5.673 1.00 90.88 96 GLY A O 1
ATOM 729 N N . ILE A 1 97 ? -7.982 -8.439 -4.771 1.00 91.88 97 ILE A N 1
ATOM 730 C CA . ILE A 1 97 ? -8.665 -7.892 -5.959 1.00 91.88 97 ILE A CA 1
ATOM 731 C C . ILE A 1 97 ? -8.050 -6.550 -6.373 1.00 91.88 97 ILE A C 1
ATOM 733 O O . ILE A 1 97 ? -7.782 -6.307 -7.551 1.00 91.88 97 ILE A O 1
ATOM 737 N N . MET A 1 98 ? -7.802 -5.674 -5.400 1.00 90.81 98 MET A N 1
ATOM 738 C CA . MET A 1 98 ? -7.230 -4.358 -5.650 1.00 90.81 98 MET A CA 1
ATOM 739 C C . MET A 1 98 ? -5.780 -4.445 -6.138 1.00 90.81 98 MET A C 1
ATOM 741 O O . MET A 1 98 ? -5.425 -3.728 -7.071 1.00 90.81 98 MET A O 1
ATOM 745 N N . ILE A 1 99 ? -4.954 -5.328 -5.561 1.00 93.31 99 ILE A N 1
ATOM 746 C CA . ILE A 1 99 ? -3.592 -5.581 -6.055 1.00 93.31 99 ILE A CA 1
ATOM 747 C C . ILE A 1 99 ? -3.660 -6.017 -7.515 1.00 93.31 99 ILE A C 1
ATOM 749 O O . ILE A 1 99 ? -3.034 -5.393 -8.362 1.00 93.31 99 ILE A O 1
ATOM 753 N N . GLU A 1 100 ? -4.466 -7.030 -7.831 1.00 93.75 100 GLU A N 1
ATOM 754 C CA . GLU A 1 100 ? -4.567 -7.546 -9.194 1.00 93.75 100 GLU A CA 1
ATOM 755 C C . GLU A 1 100 ? -4.997 -6.461 -10.196 1.00 93.75 100 GLU A C 1
ATOM 757 O O . GLU A 1 100 ? -4.370 -6.301 -11.248 1.00 93.75 100 GLU A O 1
ATOM 762 N N . GLY A 1 101 ? -6.045 -5.698 -9.870 1.00 94.38 101 GLY A N 1
ATOM 763 C CA . GLY A 1 101 ? -6.564 -4.641 -10.738 1.00 94.38 101 GLY A CA 1
ATOM 764 C C . GLY A 1 101 ? -5.555 -3.516 -10.966 1.00 94.38 101 GLY A C 1
ATOM 765 O O . GLY A 1 101 ? -5.272 -3.153 -12.109 1.00 94.38 101 GLY A O 1
ATOM 766 N N . LEU A 1 102 ? -4.965 -2.993 -9.889 1.00 94.12 102 LEU A N 1
ATOM 767 C CA . LEU A 1 102 ? -4.018 -1.879 -9.971 1.00 94.12 102 LEU A CA 1
ATOM 768 C C . LEU A 1 102 ? -2.703 -2.284 -10.635 1.00 94.12 102 LEU A C 1
ATOM 770 O O . LEU A 1 102 ? -2.152 -1.516 -11.421 1.00 94.12 102 LEU A O 1
ATOM 774 N N . SER A 1 103 ? -2.203 -3.491 -10.364 1.00 95.06 103 SER A N 1
ATOM 775 C CA . SER A 1 103 ? -0.970 -3.976 -10.982 1.00 95.06 103 SER A CA 1
ATOM 776 C C . SER A 1 103 ? -1.118 -4.147 -12.488 1.00 95.06 103 SER A C 1
ATOM 778 O O . SER A 1 103 ? -0.202 -3.783 -13.224 1.00 95.06 103 SER A O 1
ATOM 780 N N . LYS A 1 104 ? -2.277 -4.622 -12.964 1.00 95.88 104 LYS A N 1
ATOM 781 C CA . LYS A 1 104 ? -2.579 -4.666 -14.403 1.00 95.88 104 LYS A CA 1
ATOM 782 C C . LYS A 1 104 ? -2.642 -3.265 -15.006 1.00 95.88 104 LYS A C 1
ATOM 784 O O . LYS A 1 104 ? -2.022 -3.036 -16.041 1.00 95.88 104 LYS A O 1
ATOM 789 N N . GLU A 1 105 ? -3.330 -2.331 -14.351 1.00 96.06 105 GLU A N 1
ATOM 790 C CA . GLU A 1 105 ? -3.452 -0.952 -14.837 1.00 96.06 105 GLU A CA 1
ATOM 791 C C . GLU A 1 105 ? -2.077 -0.272 -14.955 1.00 96.06 105 GLU A C 1
ATOM 793 O O . GLU A 1 105 ? -1.748 0.324 -15.982 1.00 96.06 105 GLU A O 1
ATOM 798 N N . TYR A 1 106 ? -1.222 -0.411 -13.940 1.00 95.62 106 TYR A N 1
ATOM 799 C CA . TYR A 1 106 ? 0.125 0.157 -13.966 1.00 95.62 106 TYR A CA 1
ATOM 800 C C . TYR A 1 106 ? 1.043 -0.537 -14.971 1.00 95.62 106 TYR A C 1
ATOM 802 O O . TYR A 1 106 ? 1.750 0.151 -15.703 1.00 95.62 106 TYR A O 1
ATOM 810 N N . ALA A 1 107 ? 1.000 -1.866 -15.083 1.00 96.31 107 ALA A N 1
ATOM 811 C CA . ALA A 1 107 ? 1.793 -2.590 -16.077 1.00 96.31 107 ALA A CA 1
ATOM 812 C C . ALA A 1 107 ? 1.428 -2.213 -17.523 1.00 96.31 107 ALA A C 1
ATOM 814 O O . ALA A 1 107 ? 2.274 -2.296 -18.414 1.00 96.31 107 ALA A O 1
ATOM 815 N N . GLN A 1 108 ? 0.182 -1.790 -17.766 1.00 95.50 108 GLN A N 1
ATOM 816 C CA . GLN A 1 108 ? -0.256 -1.296 -19.071 1.00 95.50 108 GLN A CA 1
ATOM 817 C C . GLN A 1 108 ? 0.215 0.133 -19.356 1.00 95.50 108 GLN A C 1
ATOM 819 O O . GLN A 1 108 ? 0.558 0.429 -20.500 1.00 95.50 108 GLN A O 1
ATOM 824 N N . LYS A 1 109 ? 0.223 1.015 -18.348 1.00 96.50 109 LYS A N 1
ATOM 825 C CA . LYS A 1 109 ? 0.547 2.439 -18.533 1.00 96.50 109 LYS A CA 1
ATOM 826 C C . LYS A 1 109 ? 2.030 2.775 -18.421 1.00 96.50 109 LYS A C 1
ATOM 828 O O . LYS A 1 109 ? 2.451 3.758 -19.018 1.00 96.50 109 LYS A O 1
ATOM 833 N N . PHE A 1 110 ? 2.793 1.988 -17.671 1.00 95.44 110 PHE A N 1
ATOM 834 C CA . PHE A 1 110 ? 4.209 2.233 -17.430 1.00 95.44 110 PHE A CA 1
ATOM 835 C C . PHE A 1 110 ? 5.081 1.184 -18.117 1.00 95.44 110 PHE A C 1
ATOM 837 O O . PHE A 1 110 ? 4.731 0.005 -18.243 1.00 95.44 110 PHE A O 1
ATOM 844 N N . THR A 1 111 ? 6.254 1.620 -18.552 1.00 95.56 111 THR A N 1
ATOM 845 C CA . THR A 1 111 ? 7.343 0.736 -18.961 1.00 95.56 111 THR A CA 1
ATOM 846 C C . THR A 1 111 ? 7.985 0.078 -17.739 1.00 95.56 111 THR A C 1
ATOM 848 O O . THR A 1 111 ? 7.855 0.544 -16.605 1.00 95.56 111 THR A O 1
ATOM 851 N N . LEU A 1 112 ? 8.728 -1.010 -17.957 1.00 95.62 112 LEU A N 1
ATOM 852 C CA . LEU A 1 112 ? 9.442 -1.684 -16.870 1.00 95.62 112 LEU A CA 1
ATOM 853 C C . LEU A 1 112 ? 10.478 -0.768 -16.200 1.00 95.62 112 LEU A C 1
ATOM 855 O O . LEU A 1 112 ? 10.650 -0.825 -14.985 1.00 95.62 112 LEU A O 1
ATOM 859 N N . ALA A 1 113 ? 11.153 0.080 -16.980 1.00 95.50 113 ALA A N 1
ATOM 860 C CA . ALA A 1 113 ? 12.136 1.028 -16.464 1.00 95.50 113 ALA A CA 1
ATOM 861 C C . ALA A 1 113 ? 11.488 2.081 -15.552 1.00 95.50 113 ALA A C 1
ATOM 863 O O . ALA A 1 113 ? 12.003 2.347 -14.471 1.00 95.50 113 ALA A O 1
ATOM 864 N N . GLU A 1 114 ? 10.330 2.621 -15.942 1.00 96.50 114 GLU A N 1
ATOM 865 C CA . GLU A 1 114 ? 9.579 3.570 -15.112 1.00 96.50 114 GLU A CA 1
ATOM 866 C C . GLU A 1 114 ? 9.090 2.920 -13.815 1.00 96.50 114 GLU A C 1
ATOM 868 O O . GLU A 1 114 ? 9.240 3.508 -12.748 1.00 96.50 114 GLU A O 1
ATOM 873 N N . LEU A 1 115 ? 8.571 1.687 -13.872 1.00 96.44 115 LEU A N 1
ATOM 874 C CA . LEU A 1 115 ? 8.143 0.957 -12.672 1.00 96.44 115 LEU A CA 1
ATOM 875 C C . LEU A 1 115 ? 9.306 0.696 -11.706 1.00 96.44 115 LEU A C 1
ATOM 877 O O . LEU A 1 115 ? 9.143 0.860 -10.498 1.00 96.44 115 LEU A O 1
ATOM 881 N N . LYS A 1 116 ? 10.483 0.327 -12.228 1.00 94.75 116 LYS A N 1
ATOM 882 C CA . LYS A 1 116 ? 11.699 0.152 -11.418 1.00 94.75 116 LYS A CA 1
ATOM 883 C C . LYS A 1 116 ? 12.153 1.468 -10.796 1.00 94.75 116 LYS A C 1
ATOM 885 O O . LYS A 1 116 ? 12.440 1.503 -9.606 1.00 94.75 116 LYS A O 1
ATOM 890 N N . HIS A 1 117 ? 12.139 2.554 -11.564 1.00 95.62 117 HIS A N 1
ATOM 891 C CA . HIS A 1 117 ? 12.496 3.869 -11.045 1.00 95.62 117 HIS A CA 1
ATOM 892 C C . HIS A 1 117 ? 11.533 4.347 -9.945 1.00 95.62 117 HIS A C 1
ATOM 894 O O . HIS A 1 117 ? 11.957 4.898 -8.932 1.00 95.62 117 HIS A O 1
ATOM 900 N N . LEU A 1 118 ? 10.230 4.085 -10.091 1.00 94.19 118 LEU A N 1
ATOM 901 C CA . LEU A 1 118 ? 9.267 4.347 -9.022 1.00 94.19 118 LEU A CA 1
ATOM 902 C C . LEU A 1 118 ? 9.599 3.532 -7.766 1.00 94.19 118 LEU A C 1
ATOM 904 O O . LEU A 1 118 ? 9.584 4.086 -6.668 1.00 94.19 118 LEU A O 1
ATOM 908 N N . ASP A 1 119 ? 9.933 2.246 -7.898 1.00 91.94 119 ASP A N 1
ATOM 909 C CA . ASP A 1 119 ? 10.301 1.420 -6.741 1.00 91.94 119 ASP A CA 1
ATOM 910 C C . ASP A 1 119 ? 11.540 1.948 -5.996 1.00 91.94 119 ASP A C 1
ATOM 912 O O . ASP A 1 119 ? 11.545 1.942 -4.758 1.00 91.94 119 ASP A O 1
ATOM 916 N N . GLU A 1 120 ? 12.532 2.472 -6.727 1.00 94.00 120 GLU A N 1
ATOM 917 C CA . GLU A 1 120 ? 13.712 3.146 -6.165 1.00 94.00 120 GLU A CA 1
ATOM 918 C C . GLU A 1 120 ? 13.318 4.360 -5.318 1.00 94.00 120 GLU A C 1
ATOM 920 O O . GLU A 1 120 ? 13.775 4.482 -4.182 1.00 94.00 120 GLU A O 1
ATOM 925 N N . ILE A 1 121 ? 12.412 5.217 -5.806 1.00 91.88 121 ILE A N 1
ATOM 926 C CA . ILE A 1 121 ? 11.905 6.367 -5.034 1.00 91.88 121 ILE A CA 1
ATOM 927 C C . ILE A 1 121 ? 11.257 5.886 -3.732 1.00 91.88 121 ILE A C 1
ATOM 929 O O . ILE A 1 121 ? 11.535 6.419 -2.661 1.00 91.88 121 ILE A O 1
ATOM 933 N N . TYR A 1 122 ? 10.433 4.837 -3.790 1.00 88.88 122 TYR A N 1
ATOM 934 C CA . TYR A 1 122 ? 9.802 4.274 -2.592 1.00 88.88 122 TYR A CA 1
ATOM 935 C C . TYR A 1 122 ? 10.766 3.491 -1.686 1.00 88.88 122 TYR A C 1
ATOM 937 O O . TYR A 1 122 ? 10.386 3.140 -0.567 1.00 88.88 122 TYR A O 1
ATOM 945 N N . ALA A 1 123 ? 11.980 3.184 -2.144 1.00 89.44 123 ALA A N 1
ATOM 946 C CA . ALA A 1 123 ? 13.056 2.621 -1.329 1.00 89.44 123 ALA A CA 1
ATOM 947 C C . ALA A 1 123 ? 13.985 3.699 -0.745 1.00 89.44 123 ALA A C 1
ATOM 949 O O . ALA A 1 123 ? 14.722 3.409 0.199 1.00 89.44 123 ALA A O 1
ATOM 950 N N . ASP A 1 124 ? 13.959 4.921 -1.283 1.00 94.00 124 ASP A N 1
ATOM 951 C CA . ASP A 1 124 ? 14.859 5.993 -0.877 1.00 94.00 124 ASP A CA 1
ATOM 952 C C . ASP A 1 124 ? 14.654 6.373 0.607 1.00 94.00 124 ASP A C 1
ATOM 954 O O . ASP A 1 124 ? 13.537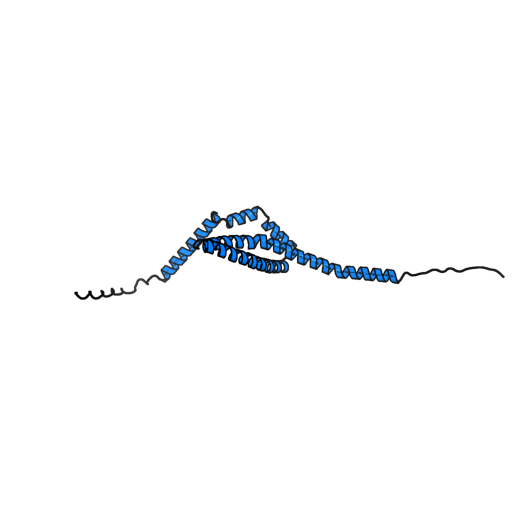 6.705 1.021 1.00 94.00 124 ASP A O 1
ATOM 958 N N . PRO A 1 125 ? 15.714 6.371 1.439 1.00 92.44 125 PRO A N 1
ATOM 959 C CA . PRO A 1 125 ? 15.602 6.688 2.862 1.00 92.44 125 PRO A CA 1
ATOM 960 C C . PRO A 1 125 ? 15.088 8.102 3.152 1.00 92.44 125 PRO A C 1
ATOM 962 O O . PRO A 1 125 ? 14.401 8.314 4.155 1.00 92.44 125 PRO A O 1
ATOM 965 N N . THR A 1 126 ? 15.402 9.077 2.295 1.00 95.12 126 THR A N 1
ATOM 966 C CA . THR A 1 126 ? 14.930 10.459 2.454 1.00 95.12 126 THR A CA 1
ATOM 967 C C . THR A 1 126 ? 13.432 10.524 2.203 1.00 95.12 126 THR A C 1
ATOM 969 O O . THR A 1 126 ? 12.692 11.109 2.997 1.00 95.12 126 THR A O 1
ATOM 972 N N . TYR A 1 127 ? 12.968 9.859 1.148 1.00 90.19 127 TYR A N 1
ATOM 973 C CA . TYR A 1 127 ? 11.554 9.756 0.831 1.00 90.19 127 TYR A CA 1
ATOM 974 C C . TYR A 1 127 ? 10.778 8.956 1.887 1.00 90.19 127 TYR A C 1
ATOM 976 O O . TYR A 1 127 ? 9.699 9.374 2.308 1.00 90.19 127 TYR A O 1
ATOM 984 N N . LEU A 1 128 ? 11.334 7.858 2.405 1.00 88.00 128 LEU A N 1
ATOM 985 C CA . LEU A 1 128 ? 10.741 7.103 3.515 1.00 88.00 128 LEU A CA 1
ATOM 986 C C . LEU A 1 128 ? 10.634 7.943 4.794 1.00 88.00 128 LEU A C 1
ATOM 988 O O . LEU A 1 128 ? 9.603 7.904 5.472 1.00 88.00 128 LEU A O 1
ATOM 992 N N . LYS A 1 129 ? 11.661 8.741 5.111 1.00 88.50 129 LYS A N 1
ATOM 993 C CA . LYS A 1 129 ? 11.621 9.687 6.234 1.00 88.50 129 LYS A CA 1
ATOM 994 C C . LYS A 1 129 ? 10.526 10.732 6.033 1.00 88.50 129 LYS A C 1
ATOM 996 O O . LYS A 1 129 ? 9.753 10.977 6.958 1.00 88.50 129 LYS A O 1
ATOM 1001 N N . PHE A 1 130 ? 10.423 11.301 4.832 1.00 88.00 130 PHE A N 1
ATOM 1002 C CA . PHE A 1 130 ? 9.357 12.236 4.480 1.00 88.00 130 PHE A CA 1
ATOM 1003 C C . PHE A 1 130 ? 7.971 11.601 4.659 1.00 88.00 130 PHE A C 1
ATOM 1005 O O . PHE A 1 130 ? 7.131 12.167 5.355 1.00 88.00 130 PHE A O 1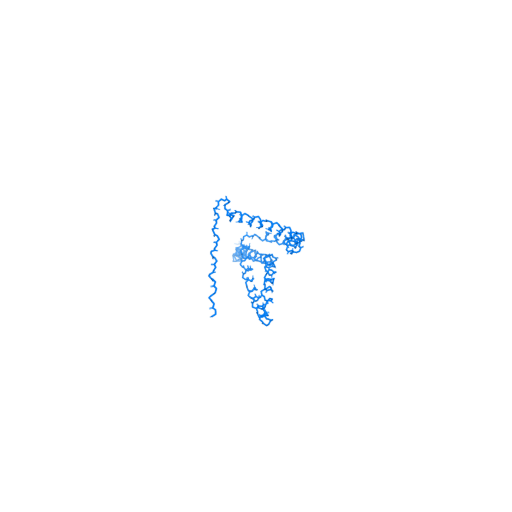
ATOM 1012 N N . GLN A 1 131 ? 7.734 10.408 4.109 1.00 85.94 131 GLN A N 1
ATOM 1013 C CA . GLN A 1 131 ? 6.456 9.705 4.261 1.00 85.94 131 GLN A CA 1
ATOM 1014 C C . GLN A 1 131 ? 6.125 9.417 5.730 1.00 85.94 131 GLN A C 1
ATOM 1016 O O . GLN A 1 131 ? 5.007 9.671 6.166 1.00 85.94 131 GLN A O 1
ATOM 1021 N N . THR A 1 132 ? 7.104 8.956 6.510 1.00 83.75 132 THR A N 1
ATOM 1022 C CA . THR A 1 132 ? 6.919 8.658 7.940 1.00 83.75 132 THR A CA 1
ATOM 1023 C C . THR A 1 132 ? 6.523 9.909 8.722 1.00 83.75 132 THR A C 1
ATOM 1025 O O . THR A 1 132 ? 5.576 9.868 9.500 1.00 83.75 132 THR A O 1
ATOM 1028 N N . MET A 1 133 ? 7.187 11.043 8.472 1.00 83.75 133 MET A N 1
ATOM 1029 C CA . MET A 1 133 ? 6.830 12.315 9.107 1.00 83.75 133 MET A CA 1
ATOM 1030 C C . MET A 1 133 ? 5.408 12.775 8.755 1.00 83.75 133 MET A C 1
ATOM 1032 O O . MET A 1 133 ? 4.731 13.346 9.605 1.00 83.75 133 MET A O 1
ATOM 1036 N N . ASN A 1 134 ? 4.951 12.540 7.522 1.00 81.56 134 ASN A N 1
ATOM 1037 C CA . ASN A 1 134 ? 3.602 12.920 7.088 1.00 81.56 134 ASN A CA 1
ATOM 1038 C C . ASN A 1 134 ? 2.512 11.956 7.587 1.00 81.56 134 ASN A C 1
ATOM 1040 O O . ASN A 1 134 ? 1.361 12.364 7.711 1.00 81.56 134 ASN A O 1
ATOM 1044 N N . ALA A 1 135 ? 2.854 10.696 7.861 1.00 78.00 135 ALA A N 1
ATOM 1045 C CA . ALA A 1 135 ? 1.917 9.695 8.368 1.00 78.00 135 ALA A CA 1
ATOM 1046 C C . ALA A 1 135 ? 1.808 9.680 9.904 1.00 78.00 135 ALA A C 1
ATOM 1048 O O . ALA A 1 135 ? 0.836 9.148 10.438 1.00 78.00 135 ALA A O 1
ATOM 1049 N N . ASP A 1 136 ? 2.789 10.237 10.621 1.00 76.94 136 ASP A N 1
ATOM 1050 C CA . ASP A 1 136 ? 2.777 10.287 12.083 1.00 76.94 136 ASP A CA 1
ATOM 1051 C C . ASP A 1 136 ? 1.729 11.301 12.593 1.00 76.94 136 ASP A C 1
ATOM 1053 O O . ASP A 1 136 ? 1.863 12.510 12.353 1.00 76.94 136 ASP A O 1
ATOM 1057 N N . PRO A 1 137 ? 0.692 10.849 13.328 1.00 74.69 137 PRO A N 1
ATOM 1058 C CA . PRO A 1 137 ? -0.330 11.740 13.866 1.00 74.69 137 PRO A CA 1
ATOM 1059 C C . PRO A 1 137 ? 0.218 12.723 14.911 1.00 74.69 137 PRO A C 1
ATOM 1061 O O . PRO A 1 137 ? -0.417 13.743 15.169 1.00 74.69 137 PRO A O 1
ATOM 1064 N N . ASN A 1 138 ? 1.391 12.443 15.489 1.00 84.19 138 ASN A N 1
ATOM 1065 C CA . ASN A 1 138 ? 2.059 13.296 16.472 1.00 84.19 138 ASN A CA 1
ATOM 1066 C C . ASN A 1 138 ? 3.093 14.237 15.841 1.00 84.19 138 ASN A C 1
ATOM 1068 O O . ASN A 1 138 ? 3.759 14.990 16.555 1.00 84.19 138 ASN A O 1
ATOM 1072 N N . SER A 1 139 ? 3.259 14.211 14.516 1.00 83.31 139 SER A N 1
ATOM 1073 C CA . SER A 1 139 ? 4.244 15.058 13.857 1.00 83.31 139 SER A CA 1
ATOM 1074 C C . SER A 1 139 ? 3.828 16.528 13.862 1.00 83.31 139 SER A C 1
ATOM 1076 O O . SER A 1 139 ? 2.645 16.885 13.830 1.00 83.31 139 SER A O 1
ATOM 1078 N N . ALA A 1 140 ? 4.827 17.412 13.808 1.00 87.50 140 ALA A N 1
ATOM 1079 C CA . ALA A 1 140 ? 4.588 18.839 13.611 1.00 87.50 140 ALA A CA 1
ATOM 1080 C C . ALA A 1 140 ? 3.820 19.116 12.305 1.00 87.50 140 ALA A C 1
ATOM 1082 O O . ALA A 1 140 ? 3.016 20.041 12.260 1.00 87.50 140 ALA A O 1
ATOM 1083 N N . VAL A 1 141 ? 4.020 18.301 11.260 1.00 86.00 141 VAL A N 1
ATOM 1084 C CA . VAL A 1 141 ? 3.301 18.432 9.982 1.00 86.00 141 VAL A CA 1
ATOM 1085 C C . VAL A 1 141 ? 1.804 18.192 10.177 1.00 86.00 141 VAL A C 1
ATOM 1087 O O . VAL A 1 141 ? 0.988 18.998 9.720 1.00 86.00 141 VAL A O 1
ATOM 1090 N N . THR A 1 142 ? 1.438 17.139 10.910 1.00 82.38 142 THR A N 1
ATOM 1091 C CA . THR A 1 142 ? 0.040 16.845 11.242 1.00 82.38 142 THR A CA 1
ATOM 1092 C C . THR A 1 142 ? -0.569 17.959 12.089 1.00 82.38 142 THR A C 1
ATOM 1094 O O . THR A 1 142 ? -1.647 18.455 11.759 1.00 82.38 142 THR A O 1
ATOM 1097 N N . ALA A 1 143 ? 0.143 18.428 13.118 1.00 85.44 143 ALA A N 1
ATOM 1098 C CA . ALA A 1 143 ? -0.326 19.515 13.978 1.00 85.44 143 ALA A CA 1
ATOM 1099 C C . ALA A 1 143 ? -0.552 20.826 13.199 1.00 85.44 143 ALA A C 1
ATOM 1101 O O . ALA A 1 143 ? -1.596 21.468 13.333 1.00 85.44 143 ALA A O 1
ATOM 1102 N N . ILE A 1 144 ? 0.391 21.210 12.332 1.00 87.56 144 ILE A N 1
ATOM 1103 C CA . ILE A 1 144 ? 0.261 22.387 11.457 1.00 87.56 144 ILE A CA 1
ATOM 1104 C C . ILE A 1 144 ? -0.954 22.238 10.529 1.00 87.56 144 ILE A C 1
ATOM 1106 O O . ILE A 1 144 ? -1.730 23.186 10.362 1.00 87.56 144 ILE A O 1
ATOM 1110 N N . SER A 1 145 ? -1.147 21.050 9.951 1.00 84.00 145 SER A N 1
ATOM 1111 C CA . SER A 1 145 ? -2.260 20.767 9.039 1.00 84.00 145 SER A CA 1
ATOM 1112 C C . SER A 1 145 ? -3.612 20.861 9.752 1.00 84.00 145 SER A C 1
ATOM 1114 O O . SER A 1 145 ? -4.516 21.548 9.275 1.00 84.00 145 SER A O 1
ATOM 1116 N N . GLN A 1 146 ? -3.743 20.255 10.934 1.00 84.88 146 GLN A N 1
ATOM 1117 C CA . GLN A 1 146 ? -4.968 20.300 11.740 1.00 84.88 146 GLN A CA 1
ATOM 1118 C C . GLN A 1 146 ? -5.310 21.719 12.204 1.00 84.88 146 GLN A C 1
ATOM 1120 O O . GLN A 1 146 ? -6.472 22.123 12.125 1.00 84.88 146 GLN A O 1
ATOM 1125 N N . ASN A 1 147 ? -4.315 22.503 12.627 1.00 89.25 147 ASN A N 1
ATOM 1126 C CA . ASN A 1 147 ? -4.516 23.899 13.023 1.00 89.25 147 ASN A CA 1
ATOM 1127 C C . ASN A 1 147 ? -5.032 24.747 11.853 1.00 89.25 147 ASN A C 1
ATOM 1129 O O . ASN A 1 147 ? -5.968 25.534 12.010 1.00 89.25 147 ASN A O 1
ATOM 1133 N N . SER A 1 148 ? -4.457 24.547 10.664 1.00 89.12 148 SER A N 1
ATOM 1134 C CA . SER A 1 148 ? -4.884 25.219 9.433 1.00 89.12 148 SER A CA 1
ATOM 1135 C C . SER A 1 148 ? -6.325 24.864 9.054 1.00 89.12 148 SER A C 1
ATOM 1137 O O . SER A 1 148 ? -7.140 25.759 8.828 1.00 89.12 148 SER A O 1
ATOM 1139 N N . VAL A 1 149 ? -6.671 23.571 9.054 1.00 89.31 149 VAL A N 1
ATOM 1140 C CA . VAL A 1 149 ? -8.033 23.095 8.753 1.00 89.31 149 VAL A CA 1
ATOM 1141 C C . VAL A 1 149 ? -9.036 23.610 9.781 1.00 89.31 149 VAL A C 1
ATOM 1143 O O . VAL A 1 149 ? -10.086 24.117 9.404 1.00 89.31 149 VAL A O 1
ATOM 1146 N N . THR A 1 150 ? -8.698 23.571 11.070 1.00 90.75 150 THR A N 1
ATOM 1147 C CA . THR A 1 150 ? -9.557 24.096 12.142 1.00 90.75 150 THR A CA 1
ATOM 1148 C C . THR A 1 150 ? -9.838 25.585 11.949 1.00 90.75 150 THR A C 1
ATOM 1150 O O . THR A 1 150 ? -10.980 26.024 12.067 1.00 90.75 150 THR A O 1
ATOM 1153 N N . LYS A 1 151 ? -8.822 26.375 11.575 1.00 90.06 151 LYS A N 1
ATOM 1154 C CA . LYS A 1 151 ? -9.008 27.795 11.256 1.00 90.06 151 LYS A CA 1
ATOM 1155 C C . LYS A 1 151 ? -9.958 27.993 10.070 1.00 90.06 151 LYS A C 1
ATOM 1157 O O . LYS A 1 151 ? -10.834 28.850 10.149 1.00 90.06 151 LYS A O 1
ATOM 1162 N N . LEU A 1 152 ? -9.809 27.209 8.999 1.00 90.00 152 LEU A N 1
ATOM 1163 C CA . LEU A 1 152 ? -10.711 27.253 7.840 1.00 90.00 152 LEU A CA 1
ATOM 1164 C C . LEU A 1 152 ? -12.153 26.901 8.229 1.00 90.00 152 LEU A C 1
ATOM 1166 O O . LEU A 1 152 ? -13.070 27.632 7.862 1.00 90.00 152 LEU A O 1
ATOM 1170 N N . LEU A 1 153 ? -12.350 25.841 9.016 1.00 88.19 153 LEU A N 1
ATOM 1171 C CA . LEU A 1 153 ? -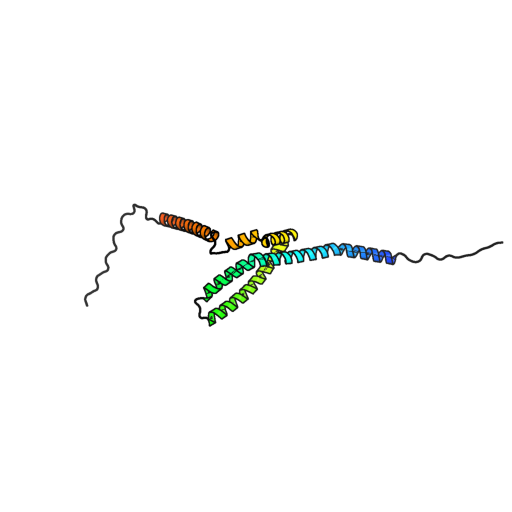13.669 25.428 9.502 1.00 88.19 153 LEU A CA 1
ATOM 1172 C C . LEU A 1 153 ? -14.312 26.490 10.399 1.00 88.19 153 LEU A C 1
ATOM 1174 O O . LEU A 1 153 ? -15.497 26.771 10.253 1.00 88.19 153 LEU A O 1
ATOM 1178 N N . ASN A 1 154 ? -13.534 27.142 11.264 1.00 90.62 154 ASN A N 1
ATOM 1179 C CA . ASN A 1 154 ? -14.030 28.242 12.087 1.00 90.62 154 ASN A CA 1
ATOM 1180 C C . ASN A 1 154 ? -14.434 29.454 11.237 1.00 90.62 154 ASN A C 1
ATOM 1182 O O . ASN A 1 154 ? -15.463 30.065 11.506 1.00 90.62 154 ASN A O 1
ATOM 1186 N N . MET A 1 155 ? -13.675 29.791 10.189 1.00 87.12 155 MET A N 1
ATOM 1187 C CA . MET A 1 155 ? -14.056 30.866 9.264 1.00 87.12 155 MET A CA 1
ATOM 1188 C C . MET A 1 155 ? -15.325 30.521 8.476 1.00 87.12 155 MET A C 1
ATOM 1190 O O . MET A 1 155 ? -16.193 31.378 8.336 1.00 87.12 155 MET A O 1
ATOM 1194 N N . LEU A 1 156 ? -15.468 29.271 8.018 1.00 84.62 156 LEU A N 1
ATOM 1195 C CA . LEU A 1 156 ? -16.696 28.766 7.393 1.00 84.62 156 LEU A CA 1
ATOM 1196 C C . LEU A 1 156 ? -17.891 28.849 8.349 1.00 84.62 156 LEU A C 1
ATOM 1198 O O . LEU A 1 156 ? -18.951 29.324 7.954 1.00 84.62 156 LEU A O 1
ATOM 1202 N N . ALA A 1 157 ? -17.718 28.444 9.608 1.00 85.12 157 ALA A N 1
ATOM 1203 C CA . ALA A 1 157 ? -18.762 28.521 10.625 1.00 85.12 157 ALA A CA 1
ATOM 1204 C C . ALA A 1 157 ? -19.164 29.974 10.934 1.00 85.12 157 ALA A C 1
ATOM 1206 O O . ALA A 1 157 ? -20.352 30.266 11.036 1.00 85.12 157 ALA A O 1
ATOM 1207 N N . VAL A 1 158 ? -18.200 30.898 11.027 1.00 83.19 158 VAL A N 1
ATOM 1208 C CA . VAL A 1 158 ? -18.470 32.334 11.216 1.00 83.19 158 VAL A CA 1
ATOM 1209 C C . VAL A 1 158 ? -19.182 32.930 10.002 1.00 83.19 158 VAL A C 1
ATOM 1211 O O . VAL A 1 158 ? -20.155 33.658 10.176 1.00 83.19 158 VAL A O 1
ATOM 1214 N N . ALA A 1 159 ? -18.752 32.607 8.779 1.00 80.62 159 ALA A N 1
ATOM 1215 C CA . ALA A 1 159 ? -19.425 33.056 7.561 1.00 80.62 159 ALA A CA 1
ATOM 1216 C C . ALA A 1 159 ? -20.872 32.536 7.501 1.00 80.62 159 ALA A C 1
ATOM 1218 O O . ALA A 1 159 ? -21.800 33.323 7.332 1.00 80.62 159 ALA A O 1
ATOM 1219 N N . ALA A 1 160 ? -21.078 31.242 7.766 1.00 78.44 160 ALA A N 1
ATOM 1220 C CA . ALA A 1 160 ? -22.406 30.634 7.828 1.00 78.44 160 ALA A CA 1
ATOM 1221 C C . ALA A 1 160 ? -23.285 31.239 8.939 1.00 78.44 160 ALA A C 1
ATOM 1223 O O . ALA A 1 160 ? -24.488 31.406 8.754 1.00 78.44 160 ALA A O 1
ATOM 1224 N N . ALA A 1 161 ? -22.709 31.598 10.089 1.00 75.12 161 ALA A N 1
ATOM 1225 C CA . ALA A 1 161 ? -23.428 32.286 11.161 1.00 75.12 161 ALA A CA 1
ATOM 1226 C C . ALA A 1 161 ? -23.758 33.7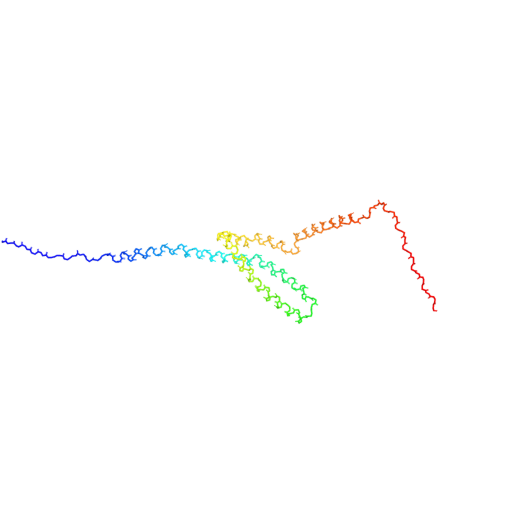47 10.806 1.00 75.12 161 ALA A C 1
ATOM 1228 O O . ALA A 1 161 ? -24.793 34.254 11.227 1.00 75.12 161 ALA A O 1
ATOM 1229 N N . THR A 1 162 ? -22.914 34.410 10.009 1.00 67.12 162 THR A N 1
ATOM 1230 C CA . THR A 1 162 ? -23.139 35.786 9.535 1.00 67.12 162 THR A CA 1
ATOM 1231 C C . THR A 1 162 ? -24.272 35.841 8.506 1.00 67.12 162 THR A C 1
ATOM 1233 O O . THR A 1 162 ? -25.096 36.749 8.570 1.00 67.12 162 THR A O 1
ATOM 1236 N N . ASP A 1 163 ? -24.390 34.834 7.634 1.00 59.56 163 ASP A N 1
ATOM 1237 C CA . ASP A 1 163 ? -25.528 34.694 6.707 1.00 59.56 163 ASP A CA 1
ATOM 1238 C C . ASP A 1 163 ? -26.851 34.346 7.417 1.00 59.56 163 ASP A C 1
ATOM 1240 O O . ASP A 1 163 ? -27.929 34.646 6.905 1.00 59.56 163 ASP A O 1
ATOM 1244 N N . ASN A 1 164 ? -26.784 33.754 8.616 1.00 55.25 164 ASN A N 1
ATOM 1245 C CA . ASN A 1 164 ? -27.946 33.452 9.460 1.00 55.25 164 ASN A CA 1
ATOM 1246 C C . ASN A 1 164 ? -28.219 34.517 10.540 1.00 55.25 164 ASN A C 1
ATOM 1248 O O . ASN A 1 164 ? -29.132 34.347 11.353 1.00 55.25 164 ASN A O 1
ATOM 1252 N N . ALA A 1 165 ? -27.458 35.616 10.577 1.00 52.88 165 ALA A N 1
ATOM 1253 C CA . ALA A 1 165 ? -27.709 36.694 11.523 1.00 52.88 165 ALA A CA 1
ATOM 1254 C C . ALA A 1 165 ? -29.037 37.398 11.170 1.00 52.88 165 ALA A C 1
ATOM 1256 O O . ALA A 1 165 ? -29.234 37.793 10.015 1.00 52.88 165 ALA A O 1
ATOM 1257 N N . PRO A 1 166 ? -29.963 37.600 12.130 1.00 53.09 166 PRO A N 1
ATOM 1258 C CA . PRO A 1 166 ? -31.157 38.398 11.886 1.00 53.09 166 PRO A CA 1
ATOM 1259 C C . PRO A 1 166 ? -30.725 39.789 11.423 1.00 53.09 166 PRO A C 1
ATOM 1261 O O . PRO A 1 166 ? -29.967 40.463 12.123 1.00 53.09 166 PRO A O 1
ATOM 1264 N N . LYS A 1 167 ? -31.197 40.234 10.252 1.00 51.59 167 LYS A N 1
ATOM 1265 C CA . LYS A 1 167 ? -30.985 41.614 9.797 1.00 51.59 167 LYS A CA 1
ATOM 1266 C C . LYS A 1 167 ? -31.438 42.557 10.913 1.00 51.59 167 LYS A C 1
ATOM 1268 O O . LYS A 1 167 ? -32.618 42.579 11.267 1.00 51.59 167 LYS A O 1
ATOM 1273 N N . THR A 1 168 ? -30.500 43.322 11.470 1.00 50.53 168 THR A N 1
ATOM 1274 C CA . THR A 1 168 ? -30.774 44.384 12.443 1.00 50.53 168 THR A CA 1
ATOM 1275 C C . THR A 1 168 ? -31.766 45.360 11.819 1.00 50.53 168 THR A C 1
ATOM 1277 O O . THR A 1 168 ? -31.412 46.103 10.905 1.00 50.53 168 THR A O 1
ATOM 1280 N N . GLY A 1 169 ? -33.024 45.289 12.260 1.00 55.00 169 GLY A N 1
ATOM 1281 C CA . GLY A 1 169 ? -34.139 46.053 11.696 1.00 55.00 169 GLY A CA 1
ATOM 1282 C C . GLY A 1 169 ? -35.480 45.315 11.659 1.00 55.00 169 GLY A C 1
ATOM 1283 O O . GLY A 1 169 ? -36.499 45.953 11.411 1.00 55.00 169 GLY A O 1
ATOM 1284 N N . ALA A 1 170 ? -35.526 44.004 11.922 1.00 52.44 170 ALA A N 1
ATOM 1285 C CA . ALA A 1 170 ? -36.810 43.331 12.111 1.00 52.44 170 ALA A CA 1
ATOM 1286 C C . ALA A 1 170 ? -37.472 43.805 13.429 1.00 52.44 170 ALA A C 1
ATOM 1288 O O . ALA A 1 170 ? -36.814 43.765 14.474 1.00 52.44 170 ALA A O 1
ATOM 1289 N N . PRO A 1 171 ? -38.734 44.283 13.403 1.00 53.66 171 PRO A N 1
ATOM 1290 C CA . PRO A 1 171 ? -39.428 44.755 14.599 1.00 53.66 171 PRO A CA 1
ATOM 1291 C C . PRO A 1 171 ? -39.560 43.629 15.639 1.00 53.66 171 PRO A C 1
ATOM 1293 O O . PRO A 1 171 ? -39.663 42.460 15.255 1.00 53.66 171 PRO A O 1
ATOM 1296 N N . PRO A 1 172 ? -39.542 43.9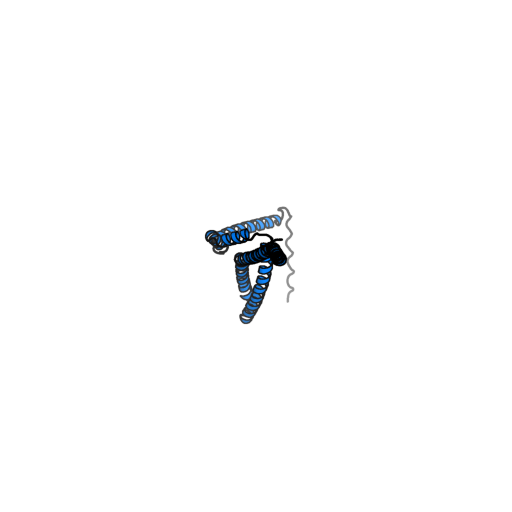50 16.947 1.00 56.22 172 PRO A N 1
ATOM 1297 C CA . PRO A 1 172 ? -39.527 42.940 17.997 1.00 56.22 172 PRO A CA 1
ATOM 1298 C C . PRO A 1 172 ? -40.765 42.045 17.903 1.00 56.22 172 PRO A C 1
ATOM 1300 O O . PRO A 1 172 ? -41.900 42.522 17.872 1.00 56.22 172 PRO A O 1
ATOM 1303 N N . VAL A 1 173 ? -40.525 40.735 17.863 1.00 63.62 173 VAL A N 1
ATOM 1304 C CA . VAL A 1 173 ? -41.572 39.717 17.971 1.00 63.62 173 VAL A CA 1
ATOM 1305 C C . VAL A 1 173 ? -42.172 39.816 19.379 1.00 63.62 173 VAL A C 1
ATOM 1307 O O . VAL A 1 173 ? -41.409 39.832 20.350 1.00 63.62 173 VAL A O 1
ATOM 1310 N N . PRO A 1 174 ? -43.507 39.915 19.525 1.00 58.19 174 PRO A N 1
ATOM 1311 C CA . PRO A 1 174 ? -44.127 40.015 20.837 1.00 58.19 174 PRO A CA 1
ATOM 1312 C C . PRO A 1 174 ? -43.868 38.740 21.655 1.00 58.19 174 PRO A C 1
ATOM 1314 O O . PRO A 1 174 ? -43.818 37.645 21.084 1.00 58.19 174 PRO A O 1
ATOM 1317 N N . PRO A 1 175 ? -43.693 38.861 22.983 1.00 64.06 175 PRO A N 1
ATOM 1318 C CA . PRO A 1 175 ? -43.415 37.717 23.837 1.00 64.06 175 PRO A CA 1
ATOM 1319 C C . PRO A 1 175 ? -44.561 36.693 23.764 1.00 64.06 175 PRO A C 1
ATOM 1321 O O . PRO A 1 175 ? -45.730 37.086 23.688 1.00 64.06 175 PRO A O 1
ATOM 1324 N N . PRO A 1 176 ? -44.251 35.384 23.788 1.00 60.22 176 PRO A N 1
ATOM 1325 C CA . PRO A 1 176 ? -45.271 34.346 23.772 1.00 60.22 176 PRO A CA 1
ATOM 1326 C C . PRO A 1 176 ? -46.157 34.446 25.019 1.00 60.22 176 PRO A C 1
ATOM 1328 O O . PRO A 1 176 ? -45.671 34.644 26.134 1.00 60.22 176 PRO A O 1
ATOM 1331 N N . ALA A 1 177 ? -47.470 34.322 24.811 1.00 62.66 177 ALA A N 1
ATOM 1332 C CA . ALA A 1 177 ? -48.467 34.374 25.871 1.00 62.66 177 ALA A CA 1
ATOM 1333 C C . ALA A 1 177 ? -48.222 33.271 26.914 1.00 62.66 177 ALA A C 1
ATOM 1335 O O . ALA A 1 177 ? -47.936 32.123 26.566 1.00 62.66 177 ALA A O 1
ATOM 1336 N N . ALA A 1 178 ? -48.337 33.637 28.193 1.00 65.25 178 ALA A N 1
ATOM 1337 C CA . ALA A 1 178 ? -48.157 32.719 29.309 1.00 65.25 178 ALA A CA 1
ATOM 1338 C C . ALA A 1 178 ? -49.151 31.541 29.226 1.00 65.25 178 ALA A C 1
ATOM 1340 O O . ALA A 1 178 ? -50.322 31.756 28.895 1.00 65.25 178 ALA A O 1
ATOM 1341 N N . PRO A 1 179 ? -48.717 30.305 29.536 1.00 67.75 179 PRO A N 1
ATOM 1342 C CA . PRO A 1 179 ? -49.616 29.161 29.574 1.00 67.75 179 PRO A CA 1
ATOM 1343 C C . PRO A 1 179 ? -50.672 29.337 30.681 1.00 67.75 179 PRO A C 1
ATOM 1345 O O . PRO A 1 179 ? -50.365 29.902 31.737 1.00 67.75 179 PRO A O 1
ATOM 1348 N N . PRO A 1 180 ? -51.915 28.871 30.460 1.00 67.62 180 PRO A N 1
ATOM 1349 C CA . PRO A 1 180 ? -52.990 29.020 31.431 1.00 67.62 180 PRO A CA 1
ATOM 1350 C C . PRO A 1 180 ? -52.674 28.262 32.725 1.00 67.62 180 PRO A C 1
ATOM 1352 O O . PRO A 1 180 ? -52.133 27.154 32.705 1.00 67.62 180 PRO A O 1
ATOM 1355 N N . ALA A 1 181 ? -53.010 28.893 33.851 1.00 64.38 181 ALA A N 1
ATOM 1356 C CA . ALA A 1 181 ? -52.761 28.362 35.184 1.00 64.38 181 ALA A CA 1
ATOM 1357 C C . ALA A 1 181 ? -53.493 27.021 35.405 1.00 64.38 181 ALA A C 1
ATOM 1359 O O . ALA A 1 181 ? -54.626 26.866 34.937 1.00 64.38 181 ALA A O 1
ATOM 1360 N N . PRO A 1 182 ? -52.894 26.063 36.139 1.00 62.81 182 PRO A N 1
ATOM 1361 C CA . PRO A 1 182 ? -53.556 24.808 36.471 1.00 62.81 182 PRO A CA 1
ATOM 1362 C C . PRO A 1 182 ? -54.826 25.059 37.290 1.00 62.81 182 PRO A C 1
ATOM 1364 O O . PRO A 1 182 ? -54.821 25.867 38.223 1.00 62.81 182 PRO A O 1
ATOM 1367 N N . ALA A 1 183 ? -55.903 24.353 36.948 1.00 57.22 183 ALA A N 1
ATOM 1368 C CA . ALA A 1 183 ? -57.167 24.430 37.668 1.00 57.22 183 ALA A CA 1
ATOM 1369 C C . ALA A 1 183 ? -57.011 23.944 39.129 1.00 57.22 183 ALA A C 1
ATOM 1371 O O . ALA A 1 183 ? -56.256 22.996 39.373 1.00 57.22 183 ALA A O 1
ATOM 1372 N N . PRO A 1 184 ? -57.701 24.562 40.109 1.00 57.94 184 PRO A N 1
ATOM 1373 C CA . PRO A 1 184 ? -57.615 24.147 41.505 1.00 57.94 184 PRO A CA 1
ATOM 1374 C C . PRO A 1 184 ? -58.297 22.791 41.740 1.00 57.94 184 PRO A C 1
ATOM 1376 O O . PRO A 1 184 ? -59.418 22.596 41.282 1.00 57.94 184 PRO A O 1
ATOM 1379 N N . LYS A 1 185 ? -57.570 21.933 42.471 1.00 51.47 185 LYS A N 1
ATOM 1380 C CA . LYS A 1 185 ? -57.890 20.631 43.100 1.00 51.47 185 LYS A CA 1
ATOM 1381 C C . LYS A 1 185 ? -59.217 19.941 42.781 1.00 51.47 185 LYS A C 1
ATOM 1383 O O . LYS A 1 185 ? -60.264 20.432 43.252 1.00 51.47 185 LYS A O 1
#